Protein 4UT7 (pdb70)

Secondary structure (DSSP, 8-state):
-EEEEE---EE-TT--EEEEEEEESS-GGGS-EEEEEE-TTS-EEEEEEE-TTSS-EEE-GGGTT-EEEEEETTTTEEEEEE-S--GGG-EEEEEEEETTGGGT-TT-----TT----EEEE---EEEEE--SS-GGG-----S--/----EEE--SEEEE-TT--EEEEEEEES--HHHHHT-EEEEE-TTS--EEEEBTTTBPPTTS-TTEEEEE-SSEEEEEE-S--GGG-EEEEEEEEEETTEEEE---EEEEE--

B-factor: mean 22.18, std 9.79, range [7.25, 91.83]

Nearest PDB structures (foldseek):
  4ut7-assembly1_H  TM=1.007E+00  e=1.000E-28  Homo sapiens
  5n0a-assembly1_I  TM=1.007E+00  e=6.447E-26  Homo sapiens
  4utb-assembly1_I  TM=1.005E+00  e=3.481E-24  Homo sapiens
  4utb-assembly2_H  TM=9.977E-01  e=3.299E-24  Homo sapiens
  4ut6-assembly2_I  TM=9.963E-01  e=3.590E-22  Homo sapiens

Sequence (259 aa):
VQLVESGGGLVRPGGSLRLSSCAASGFSSYSNHWMHWVRQAPGKGLVWVSRINSDDGSSTRNYADFVKGRFTISRDNAENTLYLEMNSLTADDTAVYYCVRDGVRFYYYDSTGYYPDSFFKYGMDVWGQGTTVTVSSGTGGSGGGGSSGGGGASQSVLTQPVSVSSGSPGQSSITISCTTGTSSNADTYNLVSWYQQRPGKAPKLMIYEGTKRPSGVSNRFSASKSATAASLTISSGLQPEDEADYYCCSYATSRRTLVFGGGTKLTVVA

Foldseek 3Di:
DAKAKDWADEAAAQAKTKIKIADDDDQLLQWKKFKWWAAVPGDIHTAWIAFNVRPDIDGDPQQVPQWDWDADRVRRMIMIIGGNDWQVPFTFMKMFIFPVVCVVRVNRPDPDPPDDTDRDYIHPTGTHGHDPPDPPVPIDGDPPDD/DFFKAWAWPAEDEAEAQAKDKIKIFIDVAWQQQQQAKWKWWAAVPRDIDTQGGSLFHGDPPRDPQWTKHGDGTIIMIMGGRDDQRSQTWMWIKGGRDPPHMDIYPIYGYGHDD

Structure (mmCIF, N/CA/C/O backbone):
data_4UT7
#
_entry.id   4UT7
#
_cell.length_a   62.920
_cell.length_b   47.670
_cell.length_c   90.670
_cell.angle_alpha   90.00
_cell.angle_beta   102.39
_cell.angle_gamma   90.00
#
_symmetry.space_group_name_H-M   'C 1 2 1'
#
loop_
_entity.id
_entity.type
_entity.pdbx_description
1 polymer 'BROADLY NEUTRALIZING HUMAN ANTIBODY EDE2 A11'
2 polymer 'BROADLY NEUTRALIZING HUMAN ANTIBODY EDE2 A11'
3 water water
#
loop_
_atom_site.group_PDB
_atom_site.id
_atom_site.type_symbol
_atom_site.label_atom_id
_atom_site.label_alt_id
_atom_site.label_comp_id
_atom_site.label_asym_id
_atom_site.label_entity_id
_atom_site.label_seq_id
_atom_site.pdbx_PDB_ins_code
_atom_site.Cartn_x
_atom_site.Cartn_y
_atom_site.Cartn_z
_atom_site.occupancy
_atom_site.B_iso_or_equiv
_atom_site.auth_seq_id
_atom_site.auth_comp_id
_atom_site.auth_asym_id
_atom_site.auth_atom_id
_atom_site.pdbx_PDB_model_num
ATOM 1 N N . VAL A 1 2 ? -37.090 4.295 21.700 1.00 23.52 2 VAL H N 1
ATOM 2 C CA . VAL A 1 2 ? -35.923 4.122 20.826 1.00 22.34 2 VAL H CA 1
ATOM 3 C C . VAL A 1 2 ? -35.400 2.686 20.915 1.00 24.36 2 VAL H C 1
ATOM 4 O O . VAL A 1 2 ? -34.989 2.245 21.989 1.00 23.37 2 VAL H O 1
ATOM 8 N N . GLN A 1 3 ? -35.371 1.971 19.790 1.00 20.32 3 GLN H N 1
ATOM 9 C CA . GLN A 1 3 ? -34.815 0.618 19.801 1.00 19.11 3 GLN H CA 1
ATOM 10 C C . GLN A 1 3 ? -34.231 0.212 18.465 1.00 20.27 3 GLN H C 1
ATOM 11 O O . GLN A 1 3 ? -34.579 0.770 17.421 1.00 18.66 3 GLN H O 1
ATOM 17 N N . LEU A 1 4 ? -33.327 -0.762 18.526 1.00 15.14 4 LEU H N 1
ATOM 18 C CA . LEU A 1 4 ? -32.687 -1.362 17.353 1.00 13.76 4 LEU H CA 1
ATOM 19 C C . LEU A 1 4 ? -32.805 -2.857 17.561 1.00 17.21 4 LEU H C 1
ATOM 20 O O . LEU A 1 4 ? -32.434 -3.347 18.637 1.00 15.36 4 LEU H O 1
ATOM 25 N N . VAL A 1 5 ? -33.377 -3.570 16.573 1.00 14.32 5 VAL H N 1
ATOM 26 C CA . VAL A 1 5 ? -33.560 -5.038 16.657 1.00 14.73 5 VAL H CA 1
ATOM 27 C C . VAL A 1 5 ? -32.865 -5.751 15.494 1.00 16.93 5 VAL H C 1
ATOM 28 O O . VAL A 1 5 ? -33.293 -5.591 14.357 1.00 15.99 5 VAL H O 1
ATOM 32 N N . GLU A 1 6 ? -31.837 -6.582 15.785 1.00 13.60 6 GLU H N 1
ATOM 33 C CA . GLU A 1 6 ? -31.094 -7.250 14.735 1.00 14.73 6 GLU H CA 1
ATOM 34 C C . GLU A 1 6 ? -31.737 -8.568 14.395 1.00 16.74 6 GLU H C 1
ATOM 35 O O . GLU A 1 6 ? -32.335 -9.202 15.264 1.00 18.27 6 GLU H O 1
ATOM 41 N N . SER A 1 7 ? -31.509 -9.035 13.172 1.00 15.16 7 SER H N 1
ATOM 42 C CA . SER A 1 7 ? -32.010 -10.325 12.684 1.00 16.29 7 SER H CA 1
ATOM 43 C C . SER A 1 7 ? -31.008 -10.916 11.700 1.00 19.96 7 SER H C 1
ATOM 44 O O . SER A 1 7 ? -30.174 -10.193 11.177 1.00 17.78 7 SER H O 1
ATOM 47 N N . GLY A 1 8 ? -31.141 -12.210 11.426 1.00 19.62 8 GLY H N 1
ATOM 48 C CA . GLY A 1 8 ? -30.384 -12.874 10.382 1.00 19.80 8 GLY H CA 1
ATOM 49 C C . GLY A 1 8 ? -29.207 -13.690 10.837 1.00 24.26 8 GLY H C 1
ATOM 50 O O . GLY A 1 8 ? -28.525 -14.288 9.997 1.00 26.09 8 GLY H O 1
ATOM 51 N N . GLY A 1 9 ? -28.958 -13.678 12.140 1.00 19.66 9 GLY H N 1
ATOM 52 C CA . GLY A 1 9 ? -27.856 -14.403 12.760 1.00 20.62 9 GLY H CA 1
ATOM 53 C C . GLY A 1 9 ? -28.187 -15.870 12.935 1.00 28.29 9 GLY H C 1
ATOM 54 O O . GLY A 1 9 ? -29.344 -16.252 13.168 1.00 29.91 9 GLY H O 1
ATOM 55 N N . GLY A 1 10 ? -27.168 -16.690 12.819 1.00 23.24 10 GLY H N 1
ATOM 56 C CA . GLY A 1 10 ? -27.315 -18.129 12.972 1.00 22.74 10 GLY H CA 1
ATOM 57 C C . GLY A 1 10 ? -26.078 -18.870 12.531 1.00 24.25 10 GLY H C 1
ATOM 58 O O . GLY A 1 10 ? -25.017 -18.267 12.324 1.00 22.83 10 GLY H O 1
ATOM 59 N N . LEU A 1 11 ? -26.223 -20.183 12.357 1.00 20.56 11 LEU H N 1
ATOM 60 C CA . LEU A 1 11 ? -25.146 -21.051 11.958 1.00 21.29 11 LEU H CA 1
ATOM 61 C C . LEU A 1 11 ? -24.890 -20.939 10.457 1.00 26.53 11 LEU H C 1
ATOM 62 O O . LEU A 1 11 ? -25.816 -21.026 9.646 1.00 28.69 11 LEU H O 1
ATOM 67 N N . VAL A 1 12 ? -23.631 -20.796 10.090 1.00 21.50 12 VAL H N 1
ATOM 68 C CA . VAL A 1 12 ? -23.211 -20.671 8.697 1.00 21.72 12 VAL H CA 1
ATOM 69 C C . VAL A 1 12 ? -21.966 -21.532 8.520 1.00 23.13 12 VAL H C 1
ATOM 70 O O . VAL A 1 12 ? -21.139 -21.628 9.421 1.00 21.76 12 VAL H O 1
ATOM 74 N N . ARG A 1 13 ? -21.840 -22.167 7.380 1.00 21.75 13 ARG H N 1
ATOM 75 C CA . ARG A 1 13 ? -20.667 -22.988 7.142 1.00 22.32 13 ARG H CA 1
ATOM 76 C C . ARG A 1 13 ? -19.454 -22.151 6.716 1.00 24.37 13 ARG H C 1
ATOM 77 O O . ARG A 1 13 ? -19.648 -21.052 6.198 1.00 22.62 13 ARG H O 1
ATOM 85 N N . PRO A 1 14 ? -18.202 -22.624 6.908 1.00 23.82 14 PRO H N 1
ATOM 86 C CA . PRO A 1 14 ? -17.045 -21.823 6.472 1.00 23.10 14 PRO H CA 1
ATOM 87 C C . PRO A 1 14 ? -17.109 -21.593 4.968 1.00 24.22 14 PRO H C 1
ATOM 88 O O . PRO A 1 14 ? -17.582 -22.467 4.225 1.00 22.24 14 PRO H O 1
ATOM 92 N N . GLY A 1 15 ? -16.817 -20.355 4.570 1.00 21.73 15 GLY H N 1
ATOM 93 C CA . GLY A 1 15 ? -16.920 -19.899 3.192 1.00 21.68 15 GLY H CA 1
ATOM 94 C C . GLY A 1 15 ? -18.307 -19.412 2.833 1.00 24.72 15 GLY H C 1
ATOM 95 O O . GLY A 1 15 ? -18.520 -18.908 1.733 1.00 24.08 15 GLY H O 1
ATOM 96 N N . GLY A 1 16 ? -19.262 -19.592 3.743 1.00 20.41 16 GLY H N 1
ATOM 97 C CA . GLY A 1 16 ? -20.646 -19.220 3.487 1.00 19.33 16 GLY H CA 1
ATOM 98 C C . GLY A 1 16 ? -20.946 -17.738 3.569 1.00 21.18 16 GLY H C 1
ATOM 99 O O . GLY A 1 16 ? -20.080 -16.926 3.914 1.00 17.80 16 GLY H O 1
ATOM 100 N N . SER A 1 17 ? -22.186 -17.387 3.218 1.00 20.34 17 SER H N 1
ATOM 101 C CA . SER A 1 17 ? -22.679 -15.999 3.210 1.00 20.05 17 SER H CA 1
ATOM 102 C C . SER A 1 17 ? -23.871 -15.832 4.136 1.00 22.98 17 SER H C 1
ATOM 103 O O . SER A 1 17 ? -24.634 -16.776 4.349 1.00 22.58 17 SER H O 1
ATOM 106 N N . LEU A 1 18 ? -24.080 -14.611 4.631 1.00 19.03 18 LEU H N 1
ATOM 107 C CA . LEU A 1 18 ? -25.219 -14.319 5.483 1.00 19.62 18 LEU H CA 1
ATOM 108 C C . LEU A 1 18 ? -25.604 -12.851 5.295 1.00 21.55 18 LEU H C 1
ATOM 109 O O . LEU A 1 18 ? -24.732 -12.049 5.003 1.00 22.81 18 LEU H O 1
ATOM 114 N N . ARG A 1 19 ? -26.891 -12.497 5.455 1.00 15.86 19 ARG H N 1
ATOM 115 C CA . ARG A 1 19 ? -27.278 -11.081 5.426 1.00 14.50 19 ARG H CA 1
ATOM 116 C C . ARG A 1 19 ? -27.904 -10.734 6.768 1.00 19.01 19 ARG H C 1
ATOM 117 O O . ARG A 1 19 ? -28.969 -11.266 7.094 1.00 20.52 19 ARG H O 1
ATOM 125 N N . LEU A 1 20 ? -27.254 -9.860 7.547 1.00 14.42 20 LEU H N 1
ATOM 126 C CA . LEU A 1 20 ? -27.860 -9.421 8.792 1.00 13.33 20 LEU H CA 1
ATOM 127 C C . LEU A 1 20 ? -28.746 -8.219 8.485 1.00 16.45 20 LEU H C 1
ATOM 128 O O . LEU A 1 20 ? -28.524 -7.509 7.499 1.00 14.22 20 LEU H O 1
ATOM 133 N N A SER A 1 21 ? -29.783 -8.026 9.303 0.50 14.15 21 SER H N 1
ATOM 134 N N B SER A 1 21 ? -29.765 -8.002 9.310 0.50 11.84 21 SER H N 1
ATOM 135 C CA A SER A 1 21 ? -30.710 -6.913 9.184 0.50 15.00 21 SER H CA 1
ATOM 136 C CA B SER A 1 21 ? -30.625 -6.843 9.175 0.50 11.61 21 SER H CA 1
ATOM 137 C C A SER A 1 21 ? -30.890 -6.296 10.548 0.50 17.91 21 SER H C 1
ATOM 138 C C B SER A 1 21 ? -30.867 -6.276 10.543 0.50 16.39 21 SER H C 1
ATOM 139 O O A SER A 1 21 ? -30.669 -6.966 11.553 0.50 17.19 21 SER H O 1
ATOM 140 O O B SER A 1 21 ? -30.660 -6.961 11.543 0.50 15.71 21 SER H O 1
ATOM 145 N N . CYS A 1 22 ? -31.321 -5.029 10.591 1.00 13.72 22 CYS H N 1
ATOM 146 C CA . CYS A 1 22 ? -31.606 -4.362 11.833 1.00 14.76 22 CYS H CA 1
ATOM 147 C C . CYS A 1 22 ? -32.779 -3.449 11.600 1.00 19.10 22 CYS H C 1
ATOM 148 O O . CYS A 1 22 ? -32.757 -2.681 10.636 1.00 20.26 22 CYS H O 1
ATOM 151 N N . ALA A 1 23 ? -33.806 -3.539 12.467 1.00 16.45 23 ALA H N 1
ATOM 152 C CA . ALA A 1 23 ? -34.997 -2.695 12.406 1.00 16.46 23 ALA H CA 1
ATOM 153 C C . ALA A 1 23 ? -34.866 -1.610 13.461 1.00 18.32 23 ALA H C 1
ATOM 154 O O . ALA A 1 23 ? -34.707 -1.888 14.660 1.00 16.45 23 ALA H O 1
ATOM 156 N N . ALA A 1 24 ? -34.984 -0.370 13.017 1.00 15.02 24 ALA H N 1
ATOM 157 C CA . ALA A 1 24 ? -34.851 0.793 13.874 1.00 16.38 24 ALA H CA 1
ATOM 158 C C . ALA A 1 24 ? -36.202 1.419 14.132 1.00 22.30 24 ALA H C 1
ATOM 159 O O . ALA A 1 24 ? -37.062 1.453 13.241 1.00 23.02 24 ALA H O 1
ATOM 161 N N . SER A 1 25 ? -36.413 1.900 15.354 1.00 18.68 25 SER H N 1
ATOM 162 C CA . SER A 1 25 ? -37.670 2.583 15.648 1.00 20.26 25 SER H CA 1
ATOM 163 C C . SER A 1 25 ? -37.522 3.603 16.742 1.00 22.17 25 SER H C 1
ATOM 164 O O . SER A 1 25 ? -36.595 3.532 17.552 1.00 19.34 25 SER H O 1
ATOM 167 N N . GLY A 1 26 ? -38.415 4.577 16.720 1.00 20.55 26 GLY H N 1
ATOM 168 C CA . GLY A 1 26 ? -38.476 5.598 17.755 1.00 19.91 26 GLY H CA 1
ATOM 169 C C . GLY A 1 26 ? -37.591 6.810 17.570 1.00 22.89 26 GLY H C 1
ATOM 170 O O . GLY A 1 26 ? -37.500 7.618 18.487 1.00 22.54 26 GLY H O 1
ATOM 171 N N . PHE A 1 27 ? -36.960 6.977 16.385 1.00 19.07 27 PHE H N 1
ATOM 172 C CA . PHE A 1 27 ? -36.112 8.149 16.080 1.00 18.58 27 PHE H CA 1
ATOM 173 C C . PHE A 1 27 ? -36.082 8.420 14.558 1.00 21.23 27 PHE H C 1
ATOM 174 O O . PHE A 1 27 ? -36.544 7.575 13.798 1.00 19.24 27 PHE H O 1
ATOM 182 N N A SER A 1 28 ? -35.543 9.586 14.130 0.50 20.03 28 SER H N 1
ATOM 183 N N B SER A 1 28 ? -35.530 9.583 14.130 0.50 18.66 28 SER H N 1
ATOM 184 C CA A SER A 1 28 ? -35.459 9.950 12.712 0.50 19.80 28 SER H CA 1
ATOM 185 C CA B SER A 1 28 ? -35.442 9.954 12.714 0.50 17.65 28 SER H CA 1
ATOM 186 C C A SER A 1 28 ? -34.315 9.156 12.066 0.50 19.57 28 SER H C 1
ATOM 187 C C B SER A 1 28 ? -34.307 9.153 12.066 0.50 18.45 28 SER H C 1
ATOM 188 O O A SER A 1 28 ? -33.202 9.663 11.895 0.50 18.00 28 SER H O 1
ATOM 189 O O B SER A 1 28 ? -33.192 9.653 11.889 0.50 16.71 28 SER H O 1
ATOM 194 N N . TYR A 1 29 ? -34.604 7.890 11.720 1.00 15.54 29 TYR H N 1
ATOM 195 C CA . TYR A 1 29 ? -33.621 6.950 11.160 1.00 13.96 29 TYR H CA 1
ATOM 196 C C . TYR A 1 29 ? -32.835 7.466 9.960 1.00 16.04 29 TYR H C 1
ATOM 197 O O . TYR A 1 29 ? -31.606 7.400 9.957 1.00 15.12 29 TYR H O 1
ATOM 206 N N . SER A 1 30 ? -33.540 8.063 8.996 1.00 15.12 30 SER H N 1
ATOM 207 C CA . SER A 1 30 ? -32.949 8.511 7.740 1.00 15.35 30 SER H CA 1
ATOM 208 C C . SER A 1 30 ? -31.869 9.578 7.918 1.00 21.74 30 SER H C 1
ATOM 209 O O . SER A 1 30 ? -31.001 9.700 7.046 1.00 23.26 30 SER H O 1
ATOM 212 N N . ASN A 1 31 ? -31.886 10.309 9.059 1.00 15.47 31 ASN H N 1
ATOM 213 C CA . ASN A 1 31 ? -30.891 11.351 9.330 1.00 14.75 31 ASN H CA 1
ATOM 214 C C . ASN A 1 31 ? -29.714 10.921 10.203 1.00 14.81 31 ASN H C 1
ATOM 215 O O . ASN A 1 31 ? -28.893 11.776 10.574 1.00 15.48 31 ASN H O 1
ATOM 220 N N . HIS A 1 32 ? -29.635 9.636 10.565 1.00 13.30 32 HIS H N 1
ATOM 221 C CA . HIS A 1 32 ? -28.564 9.155 11.436 1.00 13.23 32 HIS H CA 1
ATOM 222 C C . HIS A 1 32 ? -27.564 8.233 10.768 1.00 14.18 32 HIS H C 1
ATOM 223 O O . HIS A 1 32 ? -27.946 7.365 9.976 1.00 14.58 32 HIS H O 1
ATOM 230 N N . TRP A 1 33 ? -26.296 8.351 11.179 1.00 11.21 33 TRP H N 1
ATOM 231 C CA . TRP A 1 33 ? -25.294 7.355 10.798 1.00 12.10 33 TRP H CA 1
ATOM 232 C C . TRP A 1 33 ? -25.603 6.082 11.585 1.00 14.07 33 TRP H C 1
ATOM 233 O O . TRP A 1 33 ? -26.047 6.139 12.746 1.00 13.04 33 TRP H O 1
ATOM 244 N N . MET A 1 34 ? -25.330 4.938 10.975 1.00 11.41 34 MET H N 1
ATOM 245 C CA . MET A 1 34 ? -25.549 3.642 11.631 1.00 10.20 34 MET H CA 1
ATOM 246 C C . MET A 1 34 ? -24.261 2.844 11.523 1.00 14.26 34 MET H C 1
ATOM 247 O O . MET A 1 34 ? -23.539 2.970 10.524 1.00 13.49 34 MET H O 1
ATOM 252 N N . HIS A 1 35 ? -23.953 2.061 12.554 1.00 12.10 35 HIS H N 1
ATOM 253 C CA . HIS A 1 35 ? -22.725 1.272 12.618 1.00 9.51 35 HIS H CA 1
ATOM 254 C C . HIS A 1 35 ? -23.037 -0.183 12.888 1.00 14.23 35 HIS H C 1
ATOM 255 O O . HIS A 1 35 ? -24.045 -0.500 13.539 1.00 12.62 35 HIS H O 1
ATOM 262 N N . TRP A 1 36 ? -22.082 -1.051 12.523 1.00 12.04 36 TRP H N 1
ATOM 263 C CA . TRP A 1 36 ? -22.081 -2.453 12.931 1.00 11.93 36 TRP H CA 1
ATOM 264 C C . TRP A 1 36 ? -20.848 -2.654 13.799 1.00 13.49 36 TRP H C 1
ATOM 265 O O . TRP A 1 36 ? -19.760 -2.195 13.463 1.00 13.29 36 TRP H O 1
ATOM 276 N N . VAL A 1 37 ? -21.044 -3.296 14.932 1.00 10.19 37 VAL H N 1
ATOM 277 C CA . VAL A 1 37 ? -19.965 -3.631 15.881 1.00 10.12 37 VAL H CA 1
ATOM 278 C C . VAL A 1 37 ? -20.096 -5.108 16.144 1.00 13.82 37 VAL H C 1
ATOM 279 O O . VAL A 1 37 ? -21.210 -5.587 16.205 1.00 16.08 37 VAL H O 1
ATOM 283 N N . ARG A 1 38 ? -18.992 -5.828 16.381 1.00 10.59 38 ARG H N 1
ATOM 284 C CA . ARG A 1 38 ? -19.128 -7.248 16.694 1.00 10.91 38 ARG H CA 1
ATOM 285 C C . ARG A 1 38 ? -18.309 -7.617 17.910 1.00 14.49 38 ARG H C 1
ATOM 286 O O . ARG A 1 38 ? -17.406 -6.886 18.323 1.00 13.75 38 ARG H O 1
ATOM 294 N N . GLN A 1 39 ? -18.594 -8.798 18.458 1.00 12.42 39 GLN H N 1
ATOM 295 C CA . GLN A 1 39 ? -17.875 -9.249 19.642 1.00 12.14 39 GLN H CA 1
ATOM 296 C C . GLN A 1 39 ? -17.786 -10.752 19.608 1.00 14.92 39 GLN H C 1
ATOM 297 O O . GLN A 1 39 ? -18.795 -11.456 19.702 1.00 14.17 39 GLN H O 1
ATOM 303 N N . ALA A 1 40 ? -16.571 -11.240 19.410 1.00 14.75 40 ALA H N 1
ATOM 304 C CA . ALA A 1 40 ? -16.316 -12.678 19.422 1.00 15.32 40 ALA H CA 1
ATOM 305 C C . ALA A 1 40 ? -16.534 -13.224 20.852 1.00 19.70 40 ALA H C 1
ATOM 306 O O . ALA A 1 40 ? -16.370 -12.476 21.828 1.00 18.59 40 ALA H O 1
ATOM 308 N N . PRO A 1 41 ? -16.965 -14.507 21.008 1.00 20.18 41 PRO H N 1
ATOM 309 C CA . PRO A 1 41 ? -17.209 -15.036 22.370 1.00 20.58 41 PRO H CA 1
ATOM 310 C C . PRO A 1 41 ? -15.990 -14.892 23.292 1.00 25.64 41 PRO H C 1
ATOM 311 O O . PRO A 1 41 ? -14.875 -15.264 22.919 1.00 24.35 41 PRO H O 1
ATOM 315 N N . GLY A 1 42 ? -16.214 -14.257 24.440 1.00 23.84 42 GLY H N 1
ATOM 316 C CA . GLY A 1 42 ? -15.194 -14.002 25.454 1.00 24.04 42 GLY H CA 1
ATOM 317 C C . GLY A 1 42 ? -14.205 -12.913 25.094 1.00 25.34 42 GLY H C 1
ATOM 318 O O . GLY A 1 42 ? -13.247 -12.696 25.832 1.00 23.78 42 GLY H O 1
ATOM 319 N N . LYS A 1 43 ? -14.426 -12.197 23.971 1.00 18.83 43 LYS H N 1
ATOM 320 C CA . LYS A 1 43 ? -13.487 -11.183 23.497 1.00 17.36 43 LYS H CA 1
ATOM 321 C C . LYS A 1 43 ? -14.083 -9.772 23.551 1.00 19.88 43 LYS H C 1
ATOM 322 O O . LYS A 1 43 ? -15.160 -9.566 24.088 1.00 20.55 43 LYS H O 1
ATOM 328 N N . GLY A 1 44 ? -13.355 -8.816 23.025 1.00 15.75 44 GLY H N 1
ATOM 329 C CA . GLY A 1 44 ? -13.751 -7.417 23.099 1.00 15.95 44 GLY H CA 1
ATOM 330 C C . GLY A 1 44 ? -14.632 -6.933 21.976 1.00 17.28 44 GLY H C 1
ATOM 331 O O . GLY A 1 44 ? -14.826 -7.629 20.968 1.00 16.28 44 GLY H O 1
ATOM 332 N N . LEU A 1 45 ? -15.118 -5.700 22.115 1.00 14.49 45 LEU H N 1
ATOM 333 C CA . LEU A 1 45 ? -15.914 -5.067 21.043 1.00 13.41 45 LEU H CA 1
ATOM 334 C C . LEU A 1 45 ? -14.969 -4.715 19.875 1.00 15.88 45 LEU H C 1
ATOM 335 O O . LEU A 1 45 ? -13.858 -4.217 20.100 1.00 13.67 45 LEU H O 1
ATOM 340 N N . VAL A 1 46 ? -15.412 -4.966 18.650 1.00 12.50 46 VAL H N 1
ATOM 341 C CA . VAL A 1 46 ? -14.618 -4.733 17.425 1.00 11.12 46 VAL H CA 1
ATOM 342 C C . VAL A 1 46 ? -15.494 -3.975 16.431 1.00 13.23 46 VAL H C 1
ATOM 343 O O . VAL A 1 46 ? -16.548 -4.474 16.012 1.00 12.50 46 VAL H O 1
ATOM 347 N N . TRP A 1 47 ? -15.084 -2.763 16.087 1.00 10.41 47 TRP H N 1
ATOM 348 C CA . TRP A 1 47 ? -15.846 -1.956 15.149 1.00 10.99 47 TRP H CA 1
ATOM 349 C C . TRP A 1 47 ? -15.741 -2.566 13.724 1.00 13.08 47 TRP H C 1
ATOM 350 O O . TRP A 1 47 ? -14.640 -2.949 13.297 1.00 13.49 47 TRP H O 1
ATOM 361 N N . VAL A 1 48 ? -16.892 -2.669 13.022 1.00 12.41 48 VAL H N 1
ATOM 362 C CA . VAL A 1 48 ? -16.962 -3.288 11.711 1.00 11.75 48 VAL H CA 1
ATOM 363 C C . VAL A 1 48 ? -17.193 -2.303 10.589 1.00 14.29 48 VAL H C 1
ATOM 364 O O . VAL A 1 48 ? -16.475 -2.360 9.582 1.00 12.60 48 VAL H O 1
ATOM 368 N N . SER A 1 49 ? -18.216 -1.456 10.701 1.00 11.50 49 SER H N 1
ATOM 369 C CA . SER A 1 49 ? -18.614 -0.617 9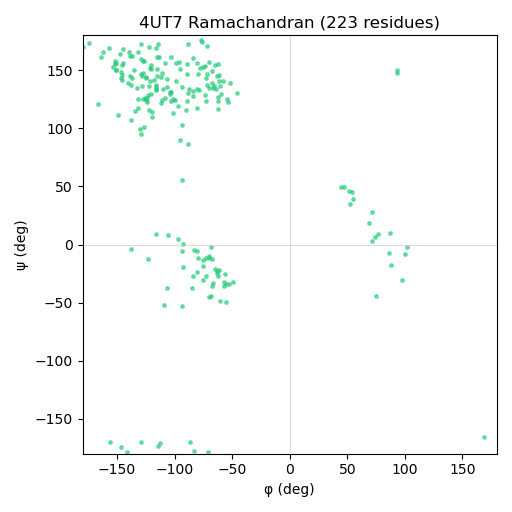.562 1.00 11.15 49 SER H CA 1
ATOM 370 C C . SER A 1 49 ? -19.512 0.520 9.981 1.00 13.37 49 SER H C 1
ATOM 371 O O . SER A 1 49 ? -20.104 0.479 11.068 1.00 12.25 49 SER H O 1
ATOM 374 N N . ARG A 1 50 ? -19.628 1.547 9.123 1.00 10.68 50 ARG H N 1
ATOM 375 C CA . ARG A 1 50 ? -20.586 2.617 9.334 1.00 9.42 50 ARG H CA 1
ATOM 376 C C . ARG A 1 50 ? -21.104 3.067 7.989 1.00 14.16 50 ARG H C 1
ATOM 377 O O . ARG A 1 50 ? -20.412 2.926 6.960 1.00 12.92 50 ARG H O 1
ATOM 385 N N . ILE A 1 51 ? -22.290 3.660 8.001 1.00 10.54 51 ILE H N 1
ATOM 386 C CA . ILE A 1 51 ? -22.916 4.201 6.785 1.00 9.71 51 ILE H CA 1
ATOM 387 C C . ILE A 1 51 ? -23.609 5.522 7.081 1.00 11.73 51 ILE H C 1
ATOM 388 O O . ILE A 1 51 ? -24.248 5.649 8.132 1.00 12.00 51 ILE H O 1
ATOM 393 N N . ASN A 1 52 ? -23.490 6.493 6.186 1.00 10.13 52 ASN H N 1
ATOM 394 C CA . ASN A 1 52 ? -24.158 7.804 6.369 1.00 11.89 52 ASN H CA 1
ATOM 395 C C . ASN A 1 52 ? -25.628 7.751 5.906 1.00 16.71 52 ASN H C 1
ATOM 396 O O . ASN A 1 52 ? -26.126 6.699 5.497 1.00 15.38 52 ASN H O 1
ATOM 401 N N . SER A 1 53 A -26.320 8.891 5.985 1.00 13.51 52 SER H N 1
ATOM 402 C CA . SER A 1 53 A -27.746 8.940 5.668 1.00 13.10 52 SER H CA 1
ATOM 403 C C . SER A 1 53 A -28.121 8.436 4.271 1.00 18.12 52 SER H C 1
ATOM 404 O O . SER A 1 53 A -29.091 7.686 4.106 1.00 17.39 52 SER H O 1
ATOM 407 N N A ASP A 1 54 ? -27.289 8.823 3.325 0.50 18.18 53 ASP H N 1
ATOM 408 N N B ASP A 1 54 ? -27.365 8.832 3.239 0.50 11.56 53 ASP H N 1
ATOM 409 C CA A ASP A 1 54 ? -27.374 8.686 1.892 0.50 20.49 53 ASP H CA 1
ATOM 410 C CA B ASP A 1 54 ? -27.729 8.451 1.864 0.50 10.35 53 ASP H CA 1
ATOM 411 C C A ASP A 1 54 ? -26.823 7.392 1.333 0.50 20.75 53 ASP H C 1
ATOM 412 C C B ASP A 1 54 ? -26.942 7.248 1.331 0.50 16.77 53 ASP H C 1
ATOM 413 O O A ASP A 1 54 ? -27.039 7.093 0.163 0.50 18.89 53 ASP H O 1
ATOM 414 O O B ASP A 1 54 ? -27.115 6.894 0.173 0.50 16.27 53 ASP H O 1
ATOM 423 N N . GLY A 1 55 ? -26.018 6.706 2.130 1.00 15.06 54 GLY H N 1
ATOM 424 C CA . GLY A 1 55 ? -25.246 5.544 1.702 1.00 14.45 54 GLY H CA 1
ATOM 425 C C . GLY A 1 55 ? -24.078 5.926 0.789 1.00 17.76 54 GLY H C 1
ATOM 426 O O . GLY A 1 55 ? -23.404 5.034 0.263 1.00 16.87 54 GLY H O 1
ATOM 427 N N A SER A 1 56 ? -23.824 7.241 0.592 0.50 15.14 55 SER H N 1
ATOM 428 N N B SER A 1 56 ? -23.802 7.247 0.600 0.50 14.68 55 SER H N 1
ATOM 429 C CA A SER A 1 56 ? -22.703 7.711 -0.232 0.50 15.34 55 SER H CA 1
ATOM 430 C CA B SER A 1 56 ? -22.652 7.693 -0.211 0.50 14.61 55 SER H CA 1
ATOM 431 C C A SER A 1 56 ? -21.358 7.504 0.503 0.50 18.11 55 SER H C 1
ATOM 432 C C B SER A 1 56 ? -21.352 7.347 0.498 0.50 18.27 55 SER H C 1
ATOM 433 O O A SER A 1 56 ? -20.301 7.594 -0.126 0.50 17.88 55 SER H O 1
ATOM 434 O O B SER A 1 56 ? -20.312 7.219 -0.150 0.50 19.19 55 SER H O 1
ATOM 439 N N . THR A 1 57 ? -21.403 7.257 1.837 1.00 13.03 56 THR H N 1
ATOM 440 C CA . THR A 1 57 ? -20.204 6.960 2.651 1.00 13.75 56 THR H CA 1
ATOM 441 C C . THR A 1 57 ? -20.435 5.680 3.414 1.00 15.83 56 THR H C 1
ATOM 442 O O . THR A 1 57 ? -21.326 5.605 4.256 1.00 15.00 56 THR H O 1
ATOM 446 N N . ARG A 1 58 ? -19.605 4.685 3.129 1.00 13.70 57 ARG H N 1
ATOM 447 C CA . ARG A 1 58 ? -19.629 3.360 3.742 1.00 13.02 57 ARG H CA 1
ATOM 448 C C . ARG A 1 58 ? -18.175 3.058 4.083 1.00 16.72 57 ARG H C 1
ATOM 449 O O . ARG A 1 58 ? -17.327 3.026 3.176 1.00 13.92 57 ARG H O 1
ATOM 457 N N . ASN A 1 59 ? -17.871 2.940 5.380 1.00 12.29 58 ASN H N 1
ATOM 458 C CA . ASN A 1 59 ? -16.511 2.675 5.815 1.00 12.22 58 ASN H CA 1
ATOM 459 C C . ASN A 1 59 ? -16.447 1.348 6.477 1.00 15.43 58 ASN H C 1
ATOM 460 O O . ASN A 1 59 ? -17.438 0.907 7.084 1.00 14.78 58 ASN H O 1
ATOM 465 N N . TYR A 1 60 ? -15.277 0.709 6.383 1.00 13.14 59 TYR H N 1
ATOM 466 C CA . TYR A 1 60 ? -15.081 -0.649 6.895 1.00 12.76 59 TYR H CA 1
ATOM 467 C C . TYR A 1 60 ? -13.787 -0.789 7.654 1.00 17.45 59 TYR H C 1
ATOM 468 O O . TYR A 1 60 ? -12.788 -0.139 7.315 1.00 16.40 59 TYR H O 1
ATOM 477 N N . ALA A 1 61 ? -13.784 -1.705 8.634 1.00 14.42 60 ALA H N 1
ATOM 478 C CA . ALA A 1 61 ? -12.570 -2.038 9.376 1.00 15.43 60 ALA H CA 1
ATOM 479 C C . ALA A 1 61 ? -11.633 -2.792 8.424 1.00 20.14 60 ALA H C 1
ATOM 480 O O . ALA A 1 61 ? -12.104 -3.375 7.446 1.00 17.88 60 ALA H O 1
ATOM 482 N N . ASP A 1 62 ? -10.325 -2.783 8.696 1.00 19.97 61 ASP H N 1
ATOM 483 C CA . ASP A 1 62 ? -9.327 -3.447 7.833 1.00 21.49 61 ASP H CA 1
ATOM 484 C C . ASP A 1 62 ? -9.556 -4.944 7.603 1.00 24.33 61 ASP H C 1
ATOM 485 O O . ASP A 1 62 ? -9.265 -5.429 6.516 1.00 24.01 61 ASP H O 1
ATOM 490 N N . PHE A 1 63 ? -10.112 -5.663 8.590 1.00 19.40 62 PHE H N 1
ATOM 491 C CA . PHE A 1 63 ? -10.319 -7.113 8.431 1.00 19.49 62 PHE H CA 1
ATOM 492 C C . PHE A 1 63 ? -11.460 -7.475 7.460 1.00 21.48 62 PHE H C 1
ATOM 493 O O . PHE A 1 63 ? -11.628 -8.655 7.130 1.00 22.46 62 PHE H O 1
ATOM 501 N N . VAL A 1 64 ? -12.273 -6.488 7.061 1.00 16.46 63 VAL H N 1
ATOM 502 C CA . VAL A 1 64 ? -13.411 -6.781 6.192 1.00 15.68 63 VAL H CA 1
ATOM 503 C C . VAL A 1 64 ? -12.917 -7.197 4.806 1.00 19.61 63 VAL H C 1
ATOM 504 O O . VAL A 1 64 ? -13.426 -8.170 4.249 1.00 18.59 63 VAL H O 1
ATOM 508 N N . LYS A 1 65 ? -11.933 -6.467 4.269 1.00 20.50 64 LYS H N 1
ATOM 509 C CA . LYS A 1 65 ? -11.306 -6.739 2.961 1.00 22.34 64 LYS H CA 1
ATOM 510 C C . LYS A 1 65 ? -12.327 -7.004 1.815 1.00 24.96 64 LYS H C 1
ATOM 511 O O . LYS A 1 65 ? -12.241 -8.008 1.105 1.00 25.19 64 LYS H O 1
ATOM 517 N N . GLY A 1 66 ? -13.312 -6.125 1.690 1.00 21.73 65 GLY H N 1
ATOM 518 C CA . GLY A 1 66 ? -14.337 -6.199 0.655 1.00 22.12 65 GLY H CA 1
ATOM 519 C C . GLY A 1 66 ? -15.367 -7.305 0.782 1.00 23.89 65 GLY H C 1
ATOM 520 O O . GLY A 1 66 ? -16.252 -7.408 -0.074 1.00 23.39 65 GLY H O 1
ATOM 521 N N . ARG A 1 67 ? -15.308 -8.098 1.866 1.00 18.49 66 ARG H N 1
ATOM 522 C CA . ARG A 1 67 ? -16.221 -9.244 2.049 1.00 18.68 66 ARG H CA 1
ATOM 523 C C . ARG A 1 67 ? -17.590 -8.864 2.569 1.00 21.11 66 ARG H C 1
ATOM 524 O O . ARG A 1 67 ? -18.551 -9.620 2.366 1.00 18.52 66 ARG H O 1
ATOM 532 N N . PHE A 1 68 ? -17.694 -7.706 3.257 1.00 17.15 67 PHE H N 1
ATOM 533 C CA . PHE A 1 68 ? -18.989 -7.291 3.787 1.00 16.42 67 PHE H CA 1
ATOM 534 C C . PHE A 1 68 ? -19.427 -6.013 3.111 1.00 21.03 67 PHE H C 1
ATOM 535 O O . PHE A 1 68 ? -18.582 -5.169 2.783 1.00 22.40 67 PHE H O 1
ATOM 543 N N . THR A 1 69 ? -20.735 -5.868 2.883 1.00 16.04 68 THR H N 1
ATOM 544 C CA . THR A 1 69 ? -21.294 -4.634 2.324 1.00 14.29 68 THR H CA 1
ATOM 545 C C . THR A 1 69 ? -22.374 -4.089 3.279 1.00 17.23 68 THR H C 1
ATOM 546 O O . THR A 1 69 ? -23.334 -4.802 3.570 1.00 15.65 68 THR H O 1
ATOM 550 N N . ILE A 1 70 ? -22.219 -2.839 3.761 1.00 13.14 69 ILE H N 1
ATOM 551 C CA . ILE A 1 70 ? -23.249 -2.239 4.615 1.00 11.94 69 ILE H CA 1
ATOM 552 C C . ILE A 1 70 ? -24.250 -1.516 3.675 1.00 15.00 69 ILE H C 1
ATOM 553 O O . ILE A 1 70 ? -23.871 -1.051 2.592 1.00 13.99 69 ILE H O 1
ATOM 558 N N . SER A 1 71 ? -25.530 -1.494 4.046 1.00 11.07 70 SER H N 1
ATOM 559 C CA . SER A 1 71 ? -26.567 -0.805 3.262 1.00 11.41 70 SER H CA 1
ATOM 560 C C . SER A 1 71 ? -27.723 -0.481 4.168 1.00 14.22 70 SER H C 1
ATOM 561 O O . SER A 1 71 ? -27.744 -0.906 5.330 1.00 13.15 70 SER H O 1
ATOM 564 N N . ARG A 1 72 ? -28.637 0.336 3.672 1.00 14.21 71 ARG H N 1
ATOM 565 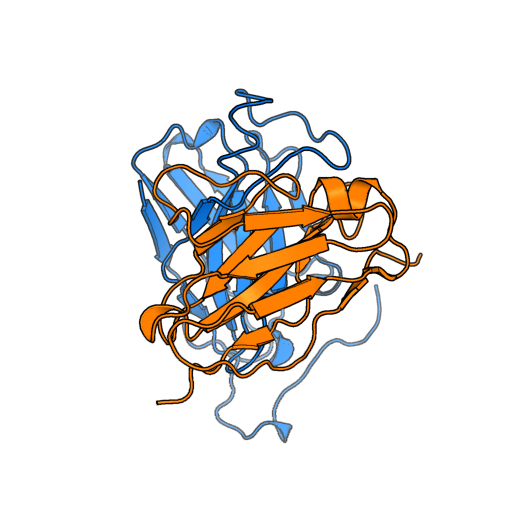C CA . ARG A 1 72 ? -29.755 0.782 4.480 1.00 14.42 71 ARG H CA 1
ATOM 566 C C . ARG A 1 72 ? -30.942 1.049 3.590 1.00 16.40 71 ARG H C 1
ATOM 567 O O . ARG A 1 72 ? -30.776 1.295 2.375 1.00 15.79 71 ARG H O 1
ATOM 575 N N . ASP A 1 73 ? -32.150 0.989 4.180 1.00 13.35 72 ASP H N 1
ATOM 576 C CA . ASP A 1 73 ? -33.400 1.333 3.468 1.00 12.99 72 ASP H CA 1
ATOM 577 C C . ASP A 1 73 ? -34.114 2.293 4.392 1.00 16.61 72 ASP H C 1
ATOM 578 O O . ASP A 1 73 ? -34.695 1.880 5.410 1.00 15.64 72 ASP H O 1
ATOM 583 N N . ASN A 1 74 ? -33.981 3.595 4.101 1.00 14.02 73 ASN H N 1
ATOM 584 C CA . ASN A 1 74 ? -34.468 4.596 5.030 1.00 14.31 73 ASN H CA 1
ATOM 585 C C . ASN A 1 74 ? -35.958 4.525 5.310 1.00 18.24 73 ASN H C 1
ATOM 586 O O . ASN A 1 74 ? -36.327 4.550 6.483 1.00 15.45 73 ASN H O 1
ATOM 591 N N . ALA A 1 75 ? -36.805 4.446 4.262 1.00 17.38 74 ALA H N 1
ATOM 592 C CA . ALA A 1 75 ? -38.260 4.404 4.463 1.00 17.88 74 ALA H CA 1
ATOM 593 C C . ALA A 1 75 ? -38.693 3.141 5.232 1.00 20.55 74 ALA H C 1
ATOM 594 O O . ALA A 1 75 ? -39.684 3.187 5.957 1.00 19.61 74 ALA H O 1
ATOM 596 N N . GLU A 1 76 ? -37.893 2.064 5.167 1.00 15.50 75 GLU H N 1
ATOM 597 C CA . GLU A 1 76 ? -38.175 0.829 5.893 1.00 15.82 75 GLU H CA 1
ATOM 598 C C . GLU A 1 76 ? -37.497 0.789 7.243 1.00 18.16 75 GLU H C 1
ATOM 599 O O . GLU A 1 76 ? -37.654 -0.210 7.947 1.00 18.69 75 GLU H O 1
ATOM 605 N N . ASN A 1 77 ? -36.754 1.848 7.612 1.00 15.41 76 ASN H N 1
ATOM 606 C CA . ASN A 1 77 ? -36.027 1.943 8.892 1.00 14.61 76 ASN H CA 1
ATOM 607 C C . ASN A 1 77 ? -35.158 0.682 9.073 1.00 16.97 76 ASN H C 1
ATOM 608 O O . ASN A 1 77 ? -35.156 0.074 10.144 1.00 16.14 76 ASN H O 1
ATOM 613 N N . THR A 1 78 ? -34.441 0.281 8.020 1.00 13.66 77 THR H N 1
ATOM 614 C CA . THR A 1 78 ? -33.649 -0.948 8.060 1.00 13.02 77 THR H CA 1
ATOM 615 C C . THR A 1 78 ? -32.207 -0.712 7.713 1.00 16.96 77 THR H C 1
ATOM 616 O O . THR A 1 78 ? -31.893 0.105 6.844 1.00 14.87 77 THR H O 1
ATOM 620 N N . LEU A 1 79 ? -31.339 -1.465 8.387 1.00 13.02 78 LEU H N 1
ATOM 621 C CA . LEU A 1 79 ? -29.905 -1.458 8.200 1.00 11.94 78 LEU H CA 1
ATOM 622 C C . LEU A 1 79 ? -29.530 -2.894 7.828 1.00 15.33 78 LEU H C 1
ATOM 623 O O . LEU A 1 79 ? -30.099 -3.827 8.381 1.00 15.09 78 LEU H O 1
ATOM 628 N N . TYR A 1 80 ? -28.598 -3.065 6.887 1.00 12.32 79 TYR H N 1
ATOM 629 C CA . TYR A 1 80 ? -28.184 -4.405 6.498 1.00 13.59 79 TYR H CA 1
ATOM 630 C C . TYR A 1 80 ? -26.689 -4.564 6.561 1.00 16.67 79 TYR H C 1
ATOM 631 O O . TYR A 1 80 ? -25.947 -3.581 6.419 1.00 14.38 79 TYR H O 1
ATOM 640 N N . LEU A 1 81 ? -26.243 -5.815 6.681 1.00 13.85 80 LEU H N 1
ATOM 641 C CA . LEU A 1 81 ? -24.838 -6.175 6.533 1.00 12.79 80 LEU H CA 1
ATOM 642 C C . LEU A 1 81 ? -24.787 -7.466 5.703 1.00 17.94 80 LEU H C 1
ATOM 643 O O . LEU A 1 81 ? -25.119 -8.536 6.199 1.00 16.11 80 LEU H O 1
ATOM 648 N N . GLU A 1 82 ? -24.362 -7.359 4.449 1.00 16.52 81 GLU H N 1
ATOM 649 C CA . GLU A 1 82 ? -24.243 -8.526 3.582 1.00 17.06 81 GLU H CA 1
ATOM 650 C C . GLU A 1 82 ? -22.840 -9.052 3.813 1.00 20.40 81 GLU H C 1
ATOM 651 O O . GLU A 1 82 ? -21.884 -8.293 3.706 1.00 21.43 81 GLU H O 1
ATOM 657 N N . MET A 1 83 ? -22.715 -10.326 4.198 1.00 17.55 82 MET H N 1
ATOM 658 C CA . MET A 1 83 ? -21.417 -10.921 4.506 1.00 17.35 82 MET H CA 1
ATOM 659 C C . MET A 1 83 ? -21.174 -12.146 3.647 1.00 21.37 82 MET H C 1
ATOM 660 O O . MET A 1 83 ? -22.046 -13.012 3.563 1.00 22.24 82 MET H O 1
ATOM 665 N N . ASN A 1 84 A -20.024 -12.197 2.987 1.00 17.20 82 ASN H N 1
ATOM 666 C CA . ASN A 1 84 A -19.594 -13.339 2.163 1.00 19.06 82 ASN H CA 1
ATOM 667 C C . ASN A 1 84 A -18.267 -13.852 2.691 1.00 21.40 82 ASN H C 1
ATOM 668 O O . ASN A 1 84 A -17.593 -13.143 3.450 1.00 21.64 82 ASN H O 1
ATOM 673 N N . SER A 1 85 B -17.832 -15.028 2.192 1.00 19.83 82 SER H N 1
ATOM 674 C CA . SER A 1 85 B -16.551 -15.675 2.509 1.00 20.75 82 SER H CA 1
ATOM 675 C C . SER A 1 85 B -16.240 -15.646 4.003 1.00 20.64 82 SER H C 1
ATOM 676 O O . SER A 1 85 B -15.148 -15.226 4.420 1.00 20.03 82 SER H O 1
ATOM 679 N N . LEU A 1 86 C -17.215 -16.048 4.811 1.00 18.10 82 LEU H N 1
ATOM 680 C CA . LEU A 1 86 C -17.082 -16.036 6.251 1.00 18.35 82 LEU H CA 1
ATOM 681 C C . LEU A 1 86 C -16.150 -17.125 6.773 1.00 22.88 82 LEU H C 1
ATOM 682 O O . LEU A 1 86 C -16.110 -18.224 6.219 1.00 22.61 82 LEU H O 1
ATOM 687 N N . THR A 1 87 ? -15.376 -16.806 7.820 1.00 18.46 83 THR H N 1
ATOM 688 C CA . THR A 1 87 ? -14.470 -17.775 8.429 1.00 18.93 83 THR H CA 1
ATOM 689 C C . THR A 1 87 ? -14.726 -17.779 9.935 1.00 21.63 83 THR H C 1
ATOM 690 O O . THR A 1 87 ? -15.453 -16.905 10.446 1.00 18.41 83 THR H O 1
ATOM 694 N N . ALA A 1 88 ? -14.092 -18.725 10.657 1.00 20.47 84 ALA H N 1
ATOM 695 C CA . ALA A 1 88 ? -14.205 -18.791 12.122 1.00 21.32 84 ALA H CA 1
ATOM 696 C C . ALA A 1 88 ? -13.785 -17.454 12.747 1.00 24.56 84 ALA H C 1
ATOM 697 O O . ALA A 1 88 ? -14.250 -17.127 13.836 1.00 25.16 84 ALA H O 1
ATOM 699 N N . ASP A 1 89 ? -12.931 -16.663 12.052 1.00 21.85 85 ASP H N 1
ATOM 700 C CA . ASP A 1 89 ? -12.505 -15.341 12.549 1.00 22.01 85 ASP H CA 1
ATOM 701 C C . ASP A 1 89 ? -13.684 -14.390 12.675 1.00 23.63 85 ASP H C 1
ATOM 702 O O . ASP A 1 89 ? -13.603 -13.421 13.436 1.00 22.25 85 ASP H O 1
ATOM 707 N N . ASP A 1 90 ? -14.777 -14.660 11.925 1.00 18.07 86 ASP H N 1
ATOM 708 C CA . ASP A 1 90 ? -15.984 -13.830 11.900 1.00 16.00 86 ASP H CA 1
ATOM 709 C C . ASP A 1 90 ? -17.094 -14.261 12.883 1.00 18.04 86 ASP H C 1
ATOM 710 O O . ASP A 1 90 ? -18.113 -13.551 13.009 1.00 16.33 86 ASP H O 1
ATOM 715 N N . THR A 1 91 ? -16.919 -15.394 13.586 1.00 16.92 87 THR H N 1
ATOM 716 C CA . THR A 1 91 ? -17.914 -15.832 14.572 1.00 15.70 87 THR H CA 1
ATOM 717 C C . THR A 1 91 ? -17.977 -14.750 15.658 1.00 18.58 87 THR H C 1
ATOM 718 O O . THR A 1 91 ? -16.929 -14.352 16.177 1.00 18.27 87 THR H O 1
ATOM 722 N N . ALA A 1 92 ? -19.203 -14.243 15.953 1.00 16.97 88 ALA H N 1
ATOM 723 C CA . ALA A 1 92 ? -19.408 -13.165 16.926 1.00 16.68 88 ALA H CA 1
ATOM 724 C C . ALA A 1 92 ? -20.863 -12.800 17.083 1.00 18.67 88 ALA H C 1
ATOM 725 O O . ALA A 1 92 ? -21.702 -13.168 16.257 1.00 17.47 88 ALA H O 1
ATOM 727 N N . VAL A 1 93 ? -21.136 -11.966 18.105 1.00 13.06 89 VAL H N 1
ATOM 728 C CA . VAL A 1 93 ? -22.421 -11.293 18.226 1.00 12.05 89 VAL H CA 1
ATOM 729 C C . VAL A 1 93 ? -22.223 -10.001 17.401 1.00 13.95 89 VAL H C 1
ATOM 730 O O . VAL A 1 93 ? -21.201 -9.344 17.558 1.00 13.33 89 VAL H O 1
ATOM 734 N N . TYR A 1 94 ? -23.195 -9.662 16.540 1.00 10.86 90 TYR H N 1
ATOM 735 C CA . TYR A 1 94 ? -23.153 -8.453 15.719 1.00 10.55 90 TYR H CA 1
ATOM 736 C C . TYR A 1 94 ? -24.230 -7.527 16.236 1.00 14.81 90 TYR H C 1
ATOM 737 O O . TYR A 1 94 ? -25.427 -7.870 16.255 1.00 15.37 90 TYR H O 1
ATOM 746 N N . TYR A 1 95 ? -23.804 -6.326 16.593 1.00 12.92 91 TYR H N 1
ATOM 747 C CA . TYR A 1 95 ? -24.662 -5.291 17.131 1.00 13.27 91 TYR H CA 1
ATOM 748 C C . TYR A 1 95 ? -24.886 -4.218 16.101 1.00 15.81 91 TYR H C 1
ATOM 749 O O . TYR A 1 95 ? -23.931 -3.754 15.470 1.00 14.10 91 TYR H O 1
ATOM 758 N N . CYS A 1 96 ? -26.147 -3.797 15.980 1.00 13.24 92 CYS H N 1
ATOM 759 C CA . CYS A 1 96 ? -26.612 -2.670 15.207 1.00 14.64 92 CYS H CA 1
ATOM 760 C C . CYS A 1 96 ? -26.526 -1.463 16.152 1.00 15.36 92 CYS H C 1
ATOM 761 O O . CYS A 1 96 ? -26.980 -1.538 17.301 1.00 12.81 92 CYS H O 1
ATOM 764 N N . VAL A 1 97 ? -25.905 -0.346 15.688 1.00 12.11 93 VAL H N 1
ATOM 765 C CA . VAL A 1 97 ? -25.635 0.786 16.565 1.00 12.40 93 VAL H CA 1
ATOM 766 C C . VAL A 1 97 ? -25.924 2.134 15.915 1.00 15.27 93 VAL H C 1
ATOM 767 O O . VAL A 1 97 ? -25.534 2.362 14.768 1.00 14.71 93 VAL H O 1
ATOM 771 N N . ARG A 1 98 ? -26.544 3.037 16.665 1.00 12.62 94 ARG H N 1
ATOM 772 C CA . ARG A 1 98 ? -26.853 4.388 16.159 1.00 13.62 94 ARG H CA 1
ATOM 773 C C . ARG A 1 98 ? -25.810 5.409 16.647 1.00 17.74 94 ARG H C 1
ATOM 774 O O . ARG A 1 98 ? -25.439 5.368 17.818 1.00 16.15 94 ARG H O 1
ATOM 782 N N . ASP A 1 99 ? -25.408 6.359 15.790 1.00 14.31 95 ASP H N 1
ATOM 783 C CA . ASP A 1 99 ? -24.551 7.463 16.266 1.00 15.08 95 ASP H CA 1
ATOM 784 C C . ASP A 1 99 ? -25.508 8.619 16.585 1.00 18.92 95 ASP H C 1
ATOM 785 O O . ASP A 1 99 ? -25.805 9.437 15.715 1.00 19.78 95 ASP H O 1
ATOM 790 N N . GLY A 1 100 ? -25.997 8.683 17.824 1.00 15.28 96 GLY H N 1
ATOM 791 C CA . GLY A 1 100 ? -26.925 9.730 18.223 1.00 14.82 96 GLY H CA 1
ATOM 792 C C . GLY A 1 100 ? -26.307 11.106 18.380 1.00 19.69 96 GLY H C 1
ATOM 793 O O . GLY A 1 100 ? -26.979 12.121 18.161 1.00 22.15 96 GLY H O 1
ATOM 794 N N . VAL A 1 101 ? -25.011 11.152 18.698 1.00 16.69 97 VAL H N 1
ATOM 795 C CA . VAL A 1 101 ? -24.316 12.416 18.923 1.00 15.59 97 VAL H CA 1
ATOM 796 C C . VAL A 1 101 ? -24.135 13.215 17.619 1.00 18.67 97 VAL H C 1
ATOM 797 O O . VAL A 1 101 ? -24.381 14.430 17.605 1.00 18.01 97 VAL H O 1
ATOM 801 N N . ARG A 1 102 ? -23.709 12.536 16.521 1.00 15.96 98 ARG H N 1
ATOM 802 C CA . ARG A 1 102 ? -23.493 13.211 15.239 1.00 14.43 98 ARG H CA 1
ATOM 803 C C . ARG A 1 102 ? -24.735 13.957 14.761 1.00 16.68 98 ARG H C 1
ATOM 804 O O . ARG A 1 102 ? -24.617 15.021 14.190 1.00 17.92 98 ARG H O 1
ATOM 812 N N . PHE A 1 103 ? -25.919 13.417 15.053 1.00 15.91 99 PHE H N 1
ATOM 813 C CA . PHE A 1 103 ? -27.193 14.063 14.732 1.00 16.84 99 PHE H CA 1
ATOM 814 C C . PHE A 1 103 ? -27.319 15.500 15.264 1.00 23.90 99 PHE H C 1
ATOM 815 O O . PHE A 1 103 ? -27.936 16.340 14.598 1.00 23.38 99 PHE H O 1
ATOM 823 N N A TYR A 1 104 ? -26.719 15.795 16.436 0.50 22.69 100 TYR H N 1
ATOM 824 N N B TYR A 1 104 ? -26.733 15.781 16.444 0.50 21.53 100 TYR H N 1
ATOM 825 C CA A TYR A 1 104 ? -26.780 17.134 17.041 0.50 24.11 100 TYR H CA 1
ATOM 826 C CA B TYR A 1 104 ? -26.748 17.110 17.070 0.50 22.39 100 TYR H CA 1
ATOM 827 C C A TYR A 1 104 ? -25.811 18.140 16.413 0.50 26.01 100 TYR H C 1
ATOM 828 C C B TYR A 1 104 ? -25.953 18.120 16.238 0.50 24.81 100 TYR H C 1
ATOM 829 O O A TYR A 1 104 ? -25.918 19.339 16.691 0.50 26.71 100 TYR H O 1
ATOM 830 O O B TYR A 1 104 ? -26.332 19.289 16.180 0.50 25.09 100 TYR H O 1
ATOM 847 N N . TYR A 1 105 A -24.869 17.664 15.582 1.00 19.84 100 TYR H N 1
ATOM 848 C CA . TYR A 1 105 A -23.935 18.518 14.838 1.00 20.01 100 TYR H CA 1
ATOM 849 C C . TYR A 1 105 A -24.269 18.581 13.359 1.00 24.20 100 TYR H C 1
ATOM 850 O O . TYR A 1 105 A -24.119 19.637 12.773 1.00 23.57 100 TYR H O 1
ATOM 859 N N . ASP A 1 106 B -24.643 17.444 12.751 1.00 19.56 100 ASP H N 1
ATOM 860 C CA . ASP A 1 106 B -25.075 17.386 11.361 1.00 19.90 100 ASP H CA 1
ATOM 861 C C . ASP A 1 106 B -26.399 16.640 11.341 1.00 21.89 100 ASP H C 1
ATOM 862 O O . ASP A 1 106 B -26.421 15.415 11.292 1.00 20.04 100 ASP H O 1
ATOM 867 N N . SER A 1 107 C -27.504 17.392 11.369 1.00 20.23 100 SER H N 1
ATOM 868 C CA . SER A 1 107 C -28.835 16.788 11.374 1.00 19.86 100 SER H CA 1
ATOM 869 C C . SER A 1 107 C -29.212 16.117 10.052 1.00 22.22 100 SER H C 1
ATOM 870 O O . SER A 1 107 C -30.242 15.459 10.015 1.00 23.63 100 SER H O 1
ATOM 873 N N . THR A 1 108 D -28.418 16.295 8.970 1.00 18.06 100 THR H N 1
ATOM 874 C CA . THR A 1 108 D -28.691 15.628 7.683 1.00 17.46 100 THR H CA 1
ATOM 875 C C . THR A 1 108 D -28.102 14.211 7.714 1.00 20.07 100 THR H C 1
ATOM 876 O O . THR A 1 108 D -28.539 13.363 6.938 1.00 17.54 100 THR H O 1
ATOM 880 N N . GLY A 1 109 E -27.043 14.008 8.520 1.00 15.05 100 GLY H N 1
ATOM 881 C CA . GLY A 1 109 E -26.343 12.716 8.577 1.00 14.19 100 GLY H CA 1
ATOM 882 C C . GLY A 1 109 E -25.582 12.409 7.298 1.00 16.16 100 GLY H C 1
ATOM 883 O O . GLY A 1 109 E -25.136 11.282 7.096 1.00 16.72 100 GLY H O 1
ATOM 884 N N . TYR A 1 110 F -25.319 13.432 6.481 1.00 15.39 100 TYR H N 1
ATOM 885 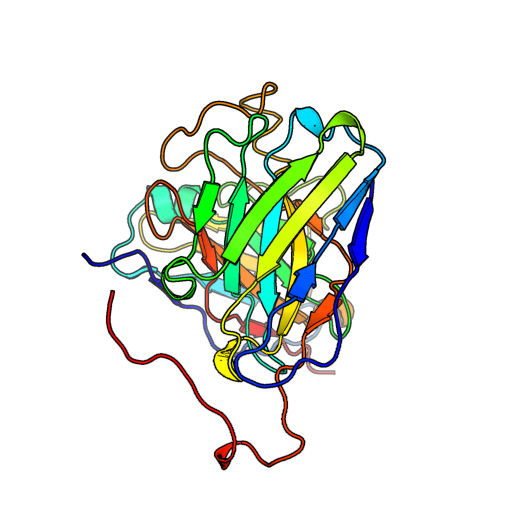C CA . TYR A 1 110 F -24.645 13.218 5.204 1.00 15.20 100 TYR H CA 1
ATOM 886 C C . TYR A 1 110 F -23.137 13.393 5.249 1.00 18.15 100 TYR H C 1
ATOM 887 O O . TYR A 1 110 F -22.400 12.560 4.711 1.00 16.80 100 TYR H O 1
ATOM 896 N N . TYR A 1 111 G -22.682 14.543 5.757 1.00 14.39 100 TYR H N 1
ATOM 897 C CA . TYR A 1 111 G -21.287 14.925 5.629 1.00 14.70 100 TYR H CA 1
ATOM 898 C C . TYR A 1 111 G -20.281 14.005 6.309 1.00 17.56 100 TYR H C 1
ATOM 899 O O . TYR A 1 111 G -20.346 13.818 7.522 1.00 17.14 100 TYR H O 1
ATOM 908 N N . PRO A 1 112 H -19.301 13.475 5.536 1.00 15.55 100 PRO H N 1
ATOM 909 C CA . PRO A 1 112 H -18.307 12.564 6.136 1.00 16.41 100 PRO H CA 1
ATOM 910 C C . PRO A 1 112 H -17.050 13.306 6.593 1.00 21.58 100 PRO H C 1
ATOM 911 O O . PRO A 1 112 H -15.939 12.950 6.195 1.00 23.60 100 PRO H O 1
ATOM 915 N N . ASP A 1 113 I -17.219 14.311 7.442 1.00 16.93 100 ASP H N 1
ATOM 916 C CA . ASP A 1 113 I -16.095 15.097 7.932 1.00 16.81 100 ASP H CA 1
ATOM 917 C C . ASP A 1 113 I -15.125 14.210 8.711 1.00 20.59 100 ASP H C 1
ATOM 918 O O . ASP A 1 113 I -15.557 13.317 9.445 1.00 20.00 100 ASP H O 1
ATOM 923 N N . SER A 1 114 J -13.819 14.456 8.536 1.00 17.60 100 SER H N 1
ATOM 924 C CA . SER A 1 114 J -12.778 13.686 9.211 1.00 16.09 100 SER H CA 1
ATOM 925 C C . SER A 1 114 J -12.852 13.872 10.726 1.00 18.20 100 SER H C 1
ATOM 926 O O . SER A 1 114 J -12.998 15.001 11.204 1.00 16.25 100 SER H O 1
ATOM 929 N N . PHE A 1 115 K -12.774 12.759 11.462 1.00 15.52 100 PHE H N 1
ATOM 930 C CA . PHE A 1 115 K -12.716 12.756 12.937 1.00 14.03 100 PHE H CA 1
ATOM 931 C C . PHE A 1 115 K -13.873 13.547 13.579 1.00 19.03 100 PHE H C 1
ATOM 932 O O . PHE A 1 115 K -13.642 14.331 14.509 1.00 19.94 100 PHE H O 1
ATOM 940 N N . PHE A 1 116 L -15.119 13.360 13.094 1.00 15.53 100 PHE H N 1
ATOM 941 C CA . PHE A 1 116 L -16.203 14.143 13.667 1.00 14.23 100 PHE H CA 1
ATOM 942 C C . PHE A 1 116 L -16.683 13.619 15.025 1.00 16.06 100 PHE H C 1
ATOM 943 O O . PHE A 1 116 L -16.566 12.413 15.307 1.00 15.60 100 PHE H O 1
ATOM 951 N N . LYS A 1 117 M -17.208 14.533 15.870 1.00 14.09 100 LYS H N 1
ATOM 952 C CA . LYS A 1 117 M -17.742 14.162 17.198 1.00 13.44 100 LYS H CA 1
ATOM 953 C C . LYS A 1 117 M -18.898 13.145 17.034 1.00 16.42 100 LYS H C 1
ATOM 954 O O . LYS A 1 117 M -19.806 13.320 16.212 1.00 15.70 100 LYS H O 1
ATOM 960 N N . TYR A 1 118 N -18.812 12.048 17.767 1.00 14.06 100 TYR H N 1
ATOM 961 C CA . TYR A 1 118 N -19.747 10.917 17.642 1.00 13.28 100 TYR H CA 1
ATOM 962 C C . TYR A 1 118 N -19.998 10.283 19.034 1.00 16.44 100 TYR H C 1
ATOM 963 O O . TYR A 1 118 N -19.243 10.521 19.978 1.00 15.09 100 TYR H O 1
ATOM 972 N N . GLY A 1 119 O -21.008 9.416 19.094 1.00 14.83 100 GLY H N 1
ATOM 973 C CA . GLY A 1 119 O -21.360 8.697 20.312 1.00 14.86 100 GLY H CA 1
ATOM 974 C C . GLY A 1 119 O -22.305 7.591 19.943 1.00 17.96 100 GLY H C 1
ATOM 975 O O . GLY A 1 119 O -23.368 7.879 19.389 1.00 16.69 100 GLY H O 1
ATOM 976 N N . MET A 1 120 P -21.926 6.326 20.246 1.00 13.12 100 MET H N 1
ATOM 977 C CA . MET A 1 120 P -22.768 5.175 19.881 1.00 12.50 100 MET H CA 1
ATOM 978 C C . MET A 1 120 P -23.706 4.991 21.036 1.00 15.63 100 MET H C 1
ATOM 979 O O . MET A 1 120 P -23.393 4.247 21.938 1.00 13.69 100 MET H O 1
ATOM 984 N N . ASP A 1 121 ? -24.836 5.715 21.022 1.00 15.13 101 ASP H N 1
ATOM 985 C CA . ASP A 1 121 ? -25.744 5.823 22.166 1.00 15.46 101 ASP H CA 1
ATOM 986 C C . ASP A 1 121 ? -26.893 4.817 22.221 1.00 18.51 101 ASP H C 1
ATOM 987 O O . ASP A 1 121 ? -27.516 4.686 23.284 1.00 17.55 101 ASP H O 1
ATOM 992 N N . VAL A 1 122 ? -27.234 4.183 21.080 1.00 14.77 102 VAL H N 1
ATOM 993 C CA . VAL A 1 122 ? -28.300 3.172 21.034 1.00 14.51 102 VAL H CA 1
ATOM 994 C C . VAL A 1 122 ? -27.731 1.901 20.429 1.00 16.37 102 VAL H C 1
ATOM 995 O O . VAL A 1 122 ? -27.179 1.936 19.321 1.00 14.09 102 VAL H O 1
ATOM 999 N N . TRP A 1 123 ? -27.877 0.767 21.156 1.00 13.64 103 TRP H N 1
ATOM 1000 C CA . TRP A 1 123 ? -27.365 -0.514 20.717 1.00 13.16 103 TRP H CA 1
ATOM 1001 C C . TRP A 1 123 ? -28.496 -1.517 20.700 1.00 16.52 103 TRP H C 1
ATOM 1002 O O . TRP A 1 123 ? -29.350 -1.507 21.591 1.00 15.14 103 TRP H O 1
ATOM 1013 N N . GLY A 1 124 ? -28.474 -2.401 19.724 1.00 12.56 104 GLY H N 1
ATOM 1014 C CA . GLY A 1 124 ? -29.395 -3.538 19.734 1.00 12.28 104 GLY H CA 1
ATOM 1015 C C . GLY A 1 124 ? -28.863 -4.577 20.731 1.00 17.01 104 GLY H C 1
ATOM 1016 O O . GLY A 1 124 ? -27.762 -4.409 21.270 1.00 15.40 104 GLY H O 1
ATOM 1017 N N . GLN A 1 125 ? -29.608 -5.688 20.972 1.00 15.71 105 GLN H N 1
ATOM 1018 C CA . GLN A 1 125 ? -29.172 -6.772 21.857 1.00 15.52 105 GLN H CA 1
ATOM 1019 C C . GLN A 1 125 ? -28.085 -7.640 21.181 1.00 17.36 105 GLN H C 1
ATOM 1020 O O . GLN A 1 125 ? -27.350 -8.363 21.861 1.00 17.77 105 GLN H O 1
ATOM 1026 N N . GLY A 1 126 ? -27.992 -7.535 19.858 1.00 13.99 106 GLY H N 1
ATOM 1027 C CA . GLY A 1 126 ? -27.008 -8.258 19.058 1.00 13.78 106 GLY H CA 1
ATOM 1028 C C . GLY A 1 126 ? -27.533 -9.580 18.527 1.00 18.64 106 GLY H C 1
ATOM 1029 O O . GLY A 1 126 ? -28.351 -10.243 19.173 1.00 19.40 106 GLY H O 1
ATOM 1030 N N . THR A 1 127 ? -27.081 -9.972 17.353 1.00 14.15 107 THR H N 1
ATOM 1031 C CA . THR A 1 127 ? -27.476 -11.259 16.756 1.00 14.86 107 THR H CA 1
ATOM 1032 C C . THR A 1 127 ? -26.223 -12.130 16.642 1.00 19.32 107 THR H C 1
ATOM 1033 O O . THR A 1 127 ? -25.167 -11.630 16.236 1.00 18.34 107 THR H O 1
ATOM 1037 N N . THR A 1 128 ? -26.330 -13.419 17.014 1.00 15.89 108 THR H N 1
ATOM 1038 C CA . THR A 1 128 ? -25.172 -14.314 16.987 1.00 15.49 108 THR H CA 1
ATOM 1039 C C . THR A 1 128 ? -24.921 -14.917 15.618 1.00 19.16 108 THR H C 1
ATOM 1040 O O . THR A 1 128 ? -25.811 -15.564 15.050 1.00 20.85 108 THR H O 1
ATOM 1044 N N . VAL A 1 129 ? -23.689 -14.781 15.128 1.00 16.09 109 VAL H N 1
ATOM 1045 C CA . VAL A 1 129 ? -23.245 -15.424 13.882 1.00 15.63 109 VAL H CA 1
ATOM 1046 C C . VAL A 1 129 ? -22.219 -16.480 14.297 1.00 18.02 109 VAL H C 1
ATOM 1047 O O . VAL A 1 129 ? -21.232 -16.147 14.968 1.00 16.96 109 VAL H O 1
ATOM 1051 N N . THR A 1 130 ? -22.472 -17.756 13.946 1.00 15.16 110 THR H N 1
ATOM 1052 C CA . THR A 1 130 ? -21.549 -18.843 14.277 1.00 15.35 110 THR H CA 1
ATOM 1053 C C . THR A 1 130 ? -21.088 -19.469 12.978 1.00 19.22 110 THR H C 1
ATOM 1054 O O . THR A 1 130 ? -21.907 -20.083 12.278 1.00 20.25 110 THR H O 1
ATOM 1058 N N . VAL A 1 131 ? -19.809 -19.263 12.619 1.00 16.70 111 VAL H N 1
ATOM 1059 C CA . VAL A 1 131 ? -19.220 -19.818 11.394 1.00 16.89 111 VAL H CA 1
ATOM 1060 C C . VAL A 1 131 ? -18.578 -21.128 11.862 1.00 21.84 111 VAL H C 1
ATOM 1061 O O . VAL A 1 131 ? -17.534 -21.130 12.539 1.00 19.58 111 VAL H O 1
ATOM 1065 N N . SER A 1 132 ? -19.249 -22.232 11.558 1.00 19.61 112 SER H N 1
ATOM 1066 C CA . SER A 1 132 ? -18.877 -23.517 12.110 1.00 21.73 112 SER H CA 1
ATOM 1067 C C . SER A 1 132 ? -19.110 -24.700 11.201 1.00 21.44 112 SER H C 1
ATOM 1068 O O . SER A 1 132 ? -20.069 -24.739 10.433 1.00 20.65 112 SER H O 1
ATOM 1071 N N . SER A 1 133 ? -18.250 -25.691 11.347 1.00 18.63 113 SER H N 1
ATOM 1072 C CA . SER A 1 133 ? -18.401 -26.986 10.701 1.00 19.23 113 SER H CA 1
ATOM 1073 C C . SER A 1 133 ? -18.578 -28.056 11.801 1.00 22.87 113 SER H C 1
ATOM 1074 O O . SER A 1 133 ? -18.590 -29.229 11.483 1.00 23.56 113 SER H O 1
ATOM 1077 N N . GLY A 1 134 ? -18.753 -27.640 13.071 1.00 20.90 114 GLY H N 1
ATOM 1078 C CA . GLY A 1 134 ? -18.923 -28.590 14.178 1.00 21.04 114 GLY H CA 1
ATOM 1079 C C . GLY A 1 134 ? -17.652 -29.330 14.538 1.00 23.41 114 GLY H C 1
ATOM 1080 O O . GLY A 1 134 ? -17.686 -30.457 15.036 1.00 21.32 114 GLY H O 1
ATOM 1081 N N . THR A 1 135 ? -16.517 -28.687 14.278 1.00 22.20 115 THR H N 1
ATOM 1082 C CA . THR A 1 135 ? -15.204 -29.233 14.567 1.00 22.89 115 THR H CA 1
ATOM 1083 C C . THR A 1 135 ? -14.596 -28.338 15.644 1.00 28.31 115 THR H C 1
ATOM 1084 O O . THR A 1 135 ? -15.167 -27.295 15.973 1.00 27.82 115 THR H O 1
ATOM 1088 N N . GLY A 1 136 ? -13.453 -28.735 16.184 1.00 27.92 116 GLY H N 1
ATOM 1089 C CA . GLY A 1 136 ? -12.760 -27.913 17.172 1.00 28.59 116 GLY H CA 1
ATOM 1090 C C . GLY A 1 136 ? -12.160 -26.676 16.524 1.00 35.64 116 GLY H C 1
ATOM 1091 O O . GLY A 1 136 ? -12.320 -26.469 15.314 1.00 35.80 116 GLY H O 1
ATOM 1092 N N . GLY A 1 137 ? -11.473 -25.853 17.319 1.00 34.18 117 GLY H N 1
ATOM 1093 C CA . GLY A 1 137 ? -10.817 -24.637 16.827 1.00 34.34 117 GLY H CA 1
ATOM 1094 C C . GLY A 1 137 ? -9.897 -24.885 15.639 1.00 40.15 117 GLY H C 1
ATOM 1095 O O . GLY A 1 137 ? -9.830 -24.060 14.726 1.00 40.29 117 GLY H O 1
ATOM 1096 N N . SER A 1 138 ? -9.239 -26.070 15.614 1.00 37.96 118 SER H N 1
ATOM 1097 C CA . SER A 1 138 ? -8.317 -26.525 14.565 1.00 38.80 118 SER H CA 1
ATOM 1098 C C . SER A 1 138 ? -8.986 -26.734 13.184 1.00 45.31 118 SER H C 1
ATOM 1099 O O . SER A 1 138 ? -8.288 -26.742 12.169 1.00 45.84 118 SER H O 1
ATOM 1102 N N . GLY A 1 139 ? -10.312 -26.912 13.163 1.00 41.96 119 GLY H N 1
ATOM 1103 C CA . GLY A 1 139 ? -11.080 -27.092 11.932 1.00 41.52 119 GLY H CA 1
ATOM 1104 C C . GLY A 1 139 ? -11.448 -25.791 11.240 1.00 44.82 119 GLY H C 1
ATOM 1105 O O . GLY A 1 139 ? -12.037 -25.808 10.153 1.00 44.11 119 GLY H O 1
ATOM 1106 N N . GLY A 1 140 ? -11.120 -24.665 11.879 1.00 39.10 120 GLY H N 1
ATOM 1107 C CA . GLY A 1 140 ? -11.407 -23.343 11.347 1.00 38.03 120 GLY H CA 1
ATOM 1108 C C . GLY A 1 140 ? -10.372 -22.827 10.367 1.00 41.68 120 GLY H C 1
ATOM 1109 O O . GLY A 1 140 ? -9.229 -23.285 10.330 1.00 41.45 120 GLY H O 1
ATOM 1110 N N . GLY A 1 141 ? -10.790 -21.858 9.579 1.00 37.09 121 GLY H N 1
ATOM 1111 C CA . GLY A 1 141 ? -9.937 -21.162 8.632 1.00 36.02 121 GLY H CA 1
ATOM 1112 C C . GLY A 1 141 ? -9.770 -19.722 9.072 1.00 37.57 121 GLY H C 1
ATOM 1113 O O . GLY A 1 141 ? -10.182 -19.344 10.179 1.00 36.47 121 GLY H O 1
ATOM 1114 N N . GLY A 1 142 ? -9.177 -18.929 8.192 1.00 31.54 122 GLY H N 1
ATOM 1115 C CA . GLY A 1 142 ? -8.937 -17.505 8.388 1.00 29.25 122 GLY H CA 1
ATOM 1116 C C . GLY A 1 142 ? -8.664 -16.847 7.052 1.00 29.70 122 GLY H C 1
ATOM 1117 O O . GLY A 1 142 ? -9.023 -17.401 6.014 1.00 28.14 122 GLY H O 1
ATOM 1118 N N A SER A 1 143 ? -8.019 -15.672 7.070 0.50 26.53 123 SER H N 1
ATOM 1119 N N B SER A 1 143 ? -8.009 -15.679 7.071 0.50 26.22 123 SER H N 1
ATOM 1120 C CA A SER A 1 143 ? -7.694 -14.912 5.864 0.50 25.70 123 SER H CA 1
ATOM 1121 C CA B SER A 1 143 ? -7.673 -14.914 5.871 0.50 25.24 123 SER H CA 1
ATOM 1122 C C A SER A 1 143 ? -6.468 -15.470 5.144 0.50 27.18 123 SER H C 1
ATOM 1123 C C B SER A 1 143 ? -6.470 -15.497 5.138 0.50 26.97 123 SER H C 1
ATOM 1124 O O A SER A 1 143 ? -5.616 -16.105 5.770 0.50 26.22 123 SER H O 1
ATOM 1125 O O B SER A 1 143 ? -5.627 -16.156 5.751 0.50 25.97 123 SER H O 1
ATOM 1130 N N . GLY A 1 144 ? -6.386 -15.216 3.840 1.00 22.81 124 GLY H N 1
ATOM 1131 C CA . GLY A 1 144 ? -5.265 -15.647 3.005 1.00 22.70 124 GLY H CA 1
ATOM 1132 C C . GLY A 1 144 ? -4.079 -14.706 3.203 1.00 27.50 124 GLY H C 1
ATOM 1133 O O . GLY A 1 144 ? -2.953 -15.049 2.848 1.00 27.20 124 GLY H O 1
ATOM 1134 N N . GLY A 1 145 ? -4.346 -13.485 3.694 1.00 25.80 125 GLY H N 1
ATOM 1135 C CA . GLY A 1 145 ? -3.304 -12.495 3.979 1.00 26.33 125 GLY H CA 1
ATOM 1136 C C . GLY A 1 145 ? -3.042 -11.365 2.990 1.00 33.78 125 GLY H C 1
ATOM 1137 O O . GLY A 1 145 ? -2.270 -10.453 3.302 1.00 32.44 125 GLY H O 1
ATOM 1138 N N . GLY A 1 146 ? -3.660 -11.415 1.807 1.00 30.76 126 GLY H N 1
ATOM 1139 C CA . GLY A 1 146 ? -3.507 -10.398 0.764 1.00 32.20 126 GLY H CA 1
ATOM 1140 C C . GLY A 1 146 ? -4.459 -9.220 0.898 1.00 38.33 126 GLY H C 1
ATOM 1141 O O . GLY A 1 146 ? -5.161 -9.088 1.909 1.00 36.98 126 GLY H O 1
ATOM 1142 N N . GLY A 1 147 ? -4.489 -8.382 -0.143 1.00 37.27 127 GLY H N 1
ATOM 1143 C CA . GLY A 1 147 ? -5.346 -7.201 -0.256 1.00 51.41 127 GLY H CA 1
ATOM 1144 C C . GLY A 1 147 ? -5.099 -6.126 0.780 1.00 90.54 127 GLY H C 1
ATOM 1145 O O . GLY A 1 147 ? -6.042 -5.631 1.398 1.00 56.28 127 GLY H O 1
ATOM 1146 N N . ALA B 2 2 ? 0.133 2.069 6.416 1.00 42.19 -1 ALA L N 1
ATOM 1147 C CA . ALA B 2 2 ? 0.314 3.175 7.358 1.00 41.23 -1 ALA L CA 1
ATOM 1148 C C . ALA B 2 2 ? -0.216 2.818 8.758 1.00 41.68 -1 ALA L C 1
ATOM 1149 O O . ALA B 2 2 ? -1.222 2.099 8.881 1.00 39.20 -1 ALA L O 1
ATOM 1151 N N . SER B 2 3 ? 0.473 3.321 9.815 1.00 35.53 0 SER L N 1
ATOM 1152 C CA . SER B 2 3 ? 0.082 3.073 11.200 1.00 32.88 0 SER L CA 1
ATOM 1153 C C . SER B 2 3 ? -1.253 3.766 11.508 1.00 33.73 0 SER L C 1
ATOM 1154 O O . SER B 2 3 ? -1.499 4.879 11.054 1.00 36.75 0 SER L O 1
ATOM 1157 N N . GLN B 2 4 ? -2.110 3.088 12.245 1.00 24.64 1 GLN L N 1
ATOM 1158 C CA . GLN B 2 4 ? -3.410 3.596 12.657 1.00 22.55 1 GLN L CA 1
ATOM 1159 C C . GLN B 2 4 ? -3.393 3.714 14.163 1.00 22.75 1 GLN L C 1
ATOM 1160 O O . GLN B 2 4 ? -2.596 3.038 14.812 1.00 22.53 1 GLN L O 1
ATOM 1166 N N . SER B 2 5 ? -4.325 4.509 14.734 1.00 18.31 2 SER L N 1
ATOM 1167 C CA . SER B 2 5 ? -4.392 4.628 16.196 1.00 16.55 2 SER L CA 1
ATOM 1168 C C . SER B 2 5 ? -4.816 3.292 16.814 1.00 19.66 2 SER L C 1
ATOM 1169 O O . SER B 2 5 ? -5.700 2.614 16.284 1.00 19.10 2 SER L O 1
ATOM 1172 N N . VAL B 2 6 ? -4.117 2.886 17.888 1.00 18.32 3 VAL L N 1
ATOM 1173 C CA . VAL B 2 6 ? -4.348 1.648 18.633 1.00 17.81 3 VAL L CA 1
ATOM 1174 C C . VAL B 2 6 ? -4.575 2.076 20.059 1.00 19.21 3 VAL L C 1
ATOM 1175 O O . VAL B 2 6 ? -3.735 2.775 20.614 1.00 20.73 3 VAL L O 1
ATOM 1179 N N . LEU B 2 7 ? -5.685 1.661 20.656 1.00 15.02 4 LEU L N 1
ATOM 1180 C CA . LEU B 2 7 ? -6.027 2.038 22.036 1.00 14.60 4 LEU L CA 1
ATOM 1181 C C . LEU B 2 7 ? -5.781 0.875 22.978 1.00 19.03 4 LEU L C 1
ATOM 1182 O O . LEU B 2 7 ? -6.219 -0.239 22.689 1.00 19.42 4 LEU L O 1
ATOM 1187 N N . THR B 2 8 ? -5.044 1.129 24.071 1.00 15.45 5 THR L N 1
ATOM 1188 C CA . THR B 2 8 ? -4.704 0.121 25.081 1.00 15.26 5 THR L CA 1
ATOM 1189 C C . THR B 2 8 ? -5.326 0.502 26.421 1.00 19.19 5 THR L C 1
ATOM 1190 O O . THR B 2 8 ? -5.191 1.644 26.888 1.00 20.66 5 THR L O 1
ATOM 1194 N N . GLN B 2 9 ? -5.885 -0.489 27.088 1.00 16.15 6 GLN L N 1
ATOM 1195 C CA . GLN B 2 9 ? -6.471 -0.314 28.416 1.00 16.04 6 GLN L CA 1
ATOM 1196 C C . GLN B 2 9 ? -5.878 -1.412 29.317 1.00 18.54 6 GLN L C 1
ATOM 1197 O O . GLN B 2 9 ? -5.561 -2.505 28.806 1.00 18.13 6 GLN L O 1
ATOM 1203 N N . PRO B 2 10 ? -5.912 -1.245 30.664 1.00 17.59 7 PRO L N 1
ATOM 1204 C CA . PRO B 2 10 ? -5.492 -2.360 31.543 1.00 16.53 7 PRO L CA 1
ATOM 1205 C C . PRO B 2 10 ? -6.423 -3.551 31.305 1.00 20.37 7 PRO L C 1
ATOM 1206 O O . PRO B 2 10 ? -7.588 -3.323 30.999 1.00 20.16 7 PRO L O 1
ATOM 1210 N N . VAL B 2 11 ? -5.929 -4.811 31.396 1.00 18.46 8 VAL L N 1
ATOM 1211 C CA . VAL B 2 11 ? -6.815 -5.967 31.124 1.00 18.38 8 VAL L CA 1
ATOM 1212 C C . VAL B 2 11 ? -7.906 -6.077 32.223 1.00 19.61 8 VAL L C 1
ATOM 1213 O O . VAL B 2 11 ? -9.049 -6.460 31.948 1.00 18.35 8 VAL L O 1
ATOM 1217 N N . SER B 2 12 ? -7.534 -5.752 33.460 1.00 17.07 9 SER L N 1
ATOM 1218 C CA . SER B 2 12 ? -8.427 -5.909 34.602 1.00 17.89 9 SER L CA 1
ATOM 1219 C C . SER B 2 12 ? -8.117 -4.950 35.719 1.00 22.29 9 SER L C 1
ATOM 1220 O O . SER B 2 12 ? -6.979 -4.499 35.873 1.00 21.82 9 SER L O 1
ATOM 1223 N N . VAL B 2 13 ? -9.147 -4.639 36.495 1.00 19.26 11 VAL L N 1
ATOM 1224 C CA . VAL B 2 13 ? -9.055 -3.767 37.659 1.00 19.78 11 VAL L CA 1
ATOM 1225 C C . VAL B 2 13 ? -9.999 -4.335 38.706 1.00 22.90 11 VAL L C 1
ATOM 1226 O O . VAL B 2 13 ? -11.102 -4.763 38.366 1.00 22.19 11 VAL L O 1
ATOM 1230 N N A SER B 2 14 ? -9.575 -4.349 39.963 0.50 19.97 12 SER L N 1
ATOM 1231 N N B SER B 2 14 ? -9.564 -4.365 39.973 0.50 18.88 12 SER L N 1
ATOM 1232 C CA A SER B 2 14 ? -10.430 -4.793 41.048 0.50 20.62 12 SER L CA 1
ATOM 1233 C CA B SER B 2 14 ? -10.389 -4.817 41.090 0.50 19.03 12 SER L CA 1
ATOM 1234 C C A SER B 2 14 ? -10.660 -3.600 41.967 0.50 23.88 12 SER L C 1
ATOM 1235 C C B SER B 2 14 ? -10.626 -3.643 42.034 0.50 23.36 12 SER L C 1
ATOM 1236 O O A SER B 2 14 ? -9.774 -2.770 42.146 0.50 23.34 12 SER L O 1
ATOM 1237 O O B SER B 2 14 ? -9.713 -2.864 42.295 0.50 23.17 12 SER L O 1
ATOM 1242 N N . GLY B 2 15 ? -11.850 -3.523 42.524 1.00 20.93 13 GLY L N 1
ATOM 1243 C CA . GLY B 2 15 ? -12.208 -2.479 43.470 1.00 21.20 13 GLY L CA 1
ATOM 1244 C C . GLY B 2 15 ? -13.157 -3.033 44.496 1.00 23.67 13 GLY L C 1
ATOM 1245 O O . GLY B 2 15 ? -13.793 -4.062 44.265 1.00 25.44 13 GLY L O 1
ATOM 1246 N N . SER B 2 16 ? -13.287 -2.330 45.613 1.00 18.31 14 SER L N 1
ATOM 1247 C CA . SER B 2 16 ? -14.188 -2.703 46.681 1.00 18.16 14 SER L CA 1
ATOM 1248 C C . SER B 2 16 ? -15.374 -1.715 46.698 1.00 22.46 14 SER L C 1
ATOM 1249 O O . SER B 2 16 ? -15.198 -0.566 46.304 1.00 20.04 14 SER L O 1
ATOM 1252 N N . PRO B 2 17 ? -16.558 -2.095 47.238 1.00 22.75 15 PRO L N 1
ATOM 1253 C CA . PRO B 2 17 ? -17.685 -1.147 47.271 1.00 23.22 15 PRO L CA 1
ATOM 1254 C C . PRO B 2 17 ? -17.351 0.141 48.027 1.00 24.81 15 PRO L C 1
ATOM 1255 O O . PRO B 2 17 ? -16.622 0.112 49.029 1.00 23.83 15 PRO L O 1
ATOM 1259 N N . GLY B 2 18 ? -17.834 1.254 47.493 1.00 20.49 16 GLY L N 1
ATOM 1260 C CA . GLY B 2 18 ? -17.600 2.578 48.059 1.00 21.01 16 GLY L CA 1
ATOM 1261 C C . GLY B 2 18 ? -16.332 3.250 47.556 1.00 25.02 16 GLY L C 1
ATOM 1262 O O . GLY B 2 18 ? -16.186 4.470 47.678 1.00 25.17 16 GLY L O 1
ATOM 1263 N N . GLN B 2 19 ? -15.404 2.473 46.967 1.00 20.33 17 GLN L N 1
ATOM 1264 C CA . GLN B 2 19 ? -14.118 3.022 46.490 1.00 19.31 17 GLN L CA 1
ATOM 1265 C C . GLN B 2 19 ? -14.220 3.685 45.117 1.00 22.88 17 GLN L C 1
ATOM 1266 O O . GLN B 2 19 ? -15.273 3.627 44.484 1.00 21.55 17 GLN L O 1
ATOM 1272 N N A SER B 2 20 ? -13.128 4.326 44.672 0.50 19.43 18 SER L N 1
ATOM 1273 N N B SER B 2 20 ? -13.128 4.319 44.673 0.50 19.77 18 SER L N 1
ATOM 1274 C CA A SER B 2 20 ? -13.056 4.955 43.353 0.50 19.20 18 SER L CA 1
ATOM 1275 C CA B SER B 2 20 ? -13.057 4.959 43.363 0.50 19.70 18 SER L CA 1
ATOM 1276 C C A SER B 2 20 ? -12.045 4.202 42.504 0.50 22.33 18 SER L C 1
ATOM 1277 C C B SER B 2 20 ? -12.040 4.213 42.505 0.50 22.55 18 SER L C 1
ATOM 1278 O O A SER B 2 20 ? -11.001 3.781 43.021 0.50 21.83 18 SER L O 1
ATOM 1279 O O B SER B 2 20 ? -10.992 3.799 43.019 0.50 22.04 18 SER L O 1
ATOM 1284 N N . ILE B 2 21 ? -12.352 4.026 41.205 1.00 18.50 19 ILE L N 1
ATOM 1285 C CA . ILE B 2 21 ? -11.449 3.375 40.253 1.00 17.79 19 ILE L CA 1
ATOM 1286 C C . ILE B 2 21 ? -11.322 4.254 39.029 1.00 18.48 19 ILE L C 1
ATOM 1287 O O . ILE B 2 21 ? -12.292 4.892 38.635 1.00 17.91 19 ILE L O 1
ATOM 1292 N N . THR B 2 22 ? -10.149 4.234 38.400 1.00 16.30 20 THR L N 1
ATOM 1293 C CA . THR B 2 22 ? -9.855 4.973 37.184 1.00 16.51 20 THR L CA 1
ATOM 1294 C C . THR B 2 22 ? -9.291 4.014 36.171 1.00 20.30 20 THR L C 1
ATOM 1295 O O . THR B 2 22 ? -8.341 3.287 36.478 1.00 20.00 20 THR L O 1
ATOM 1299 N N . ILE B 2 23 ? -9.919 3.975 34.980 1.00 16.27 21 ILE L N 1
ATOM 1300 C CA . ILE B 2 23 ? -9.499 3.130 33.862 1.00 16.04 21 ILE L CA 1
ATOM 1301 C C . ILE B 2 23 ? -8.916 4.071 32.812 1.00 20.33 21 ILE L C 1
ATOM 1302 O O . ILE B 2 23 ? -9.603 5.003 32.368 1.00 20.76 21 ILE L O 1
ATOM 1307 N N . SER B 2 24 ? -7.685 3.783 32.381 1.00 16.25 22 SER L N 1
ATOM 1308 C CA . SER B 2 24 ? -6.952 4.558 31.384 1.00 16.80 22 SER L CA 1
ATOM 1309 C C . SER B 2 24 ? -7.118 3.954 30.002 1.00 21.57 22 SER L C 1
ATOM 1310 O O . SER B 2 24 ? -7.329 2.746 29.851 1.00 21.16 22 SER L O 1
ATOM 1313 N N . CYS B 2 25 ? -7.034 4.816 28.994 1.00 18.38 23 CYS L N 1
ATOM 1314 C CA . CYS B 2 25 ? -7.109 4.452 27.598 1.00 19.24 23 CYS L CA 1
ATOM 1315 C C . CYS B 2 25 ? -5.960 5.234 26.997 1.00 22.57 23 CYS L C 1
ATOM 1316 O O . CYS B 2 25 ? -6.040 6.465 26.941 1.00 22.01 23 CYS L O 1
ATOM 1319 N N A THR B 2 26 ? -4.882 4.536 26.598 0.50 18.68 24 THR L N 1
ATOM 1320 N N B THR B 2 26 ? -4.858 4.548 26.629 0.50 18.71 24 THR L N 1
ATOM 1321 C CA A THR B 2 26 ? -3.664 5.160 26.052 0.50 19.08 24 THR L CA 1
ATOM 1322 C CA B THR B 2 26 ? -3.687 5.219 26.028 0.50 19.04 24 THR L CA 1
ATOM 1323 C C A THR B 2 26 ? -3.472 4.720 24.603 0.50 21.89 24 THR L C 1
ATOM 1324 C C B THR B 2 26 ? -3.530 4.753 24.598 0.50 21.95 24 THR L C 1
ATOM 1325 O O A THR B 2 26 ? -3.648 3.539 24.297 0.50 20.87 24 THR L O 1
ATOM 1326 O O B THR B 2 26 ? -3.779 3.585 24.299 0.50 21.10 24 THR L O 1
ATOM 1333 N N . GLY B 2 27 ? -3.114 5.660 23.731 1.00 19.19 25 GLY L N 1
ATOM 1334 C CA . GLY B 2 27 ? -2.926 5.354 22.319 1.00 19.43 25 GLY L CA 1
ATOM 1335 C C . GLY B 2 27 ? -1.513 5.389 21.771 1.00 22.59 25 GLY L C 1
ATOM 1336 O O . GLY B 2 27 ? -0.648 6.122 22.267 1.00 22.85 25 GLY L O 1
ATOM 1337 N N . THR B 2 28 ? -1.290 4.583 20.730 1.00 17.80 26 THR L N 1
ATOM 1338 C CA . THR B 2 28 ? -0.076 4.596 19.899 1.00 18.79 26 THR L CA 1
ATOM 1339 C C . THR B 2 28 ? -0.581 5.125 18.554 1.00 22.31 26 THR L C 1
ATOM 1340 O O . THR B 2 28 ? -1.759 4.928 18.237 1.00 21.01 26 THR L O 1
ATOM 1344 N N . SER B 2 29 ? 0.263 5.874 17.807 1.00 20.60 27 SER L N 1
ATOM 1345 C CA . SER B 2 29 ? -0.105 6.559 16.546 1.00 20.19 27 SER L CA 1
ATOM 1346 C C . SER B 2 29 ? -1.368 7.426 16.760 1.00 21.19 27 SER L C 1
ATOM 1347 O O . SER B 2 29 ? -2.250 7.496 15.905 1.00 21.29 27 SER L O 1
ATOM 1350 N N . SER B 2 30 A -1.481 8.001 17.965 1.00 15.67 27 SER L N 1
ATOM 1351 C CA . SER B 2 30 A -2.636 8.798 18.376 1.00 14.66 27 SER L CA 1
ATOM 1352 C C . SER B 2 30 A -2.235 10.240 18.638 1.00 17.56 27 SER L C 1
ATOM 1353 O O . SER B 2 30 A -1.044 10.564 18.659 1.00 17.13 27 SER L O 1
ATOM 1356 N N . ASN B 2 31 B -3.211 11.118 18.796 1.00 14.07 27 ASN L N 1
ATOM 1357 C CA . ASN B 2 31 B -2.879 12.512 19.056 1.00 15.14 27 ASN L CA 1
ATOM 1358 C C . ASN B 2 31 B -3.945 13.114 19.967 1.00 16.37 27 ASN L C 1
ATOM 1359 O O . ASN B 2 31 B -4.822 12.367 20.433 1.00 15.23 27 ASN L O 1
ATOM 1364 N N . ALA B 2 32 C -3.885 14.441 20.225 1.00 15.94 27 ALA L N 1
ATOM 1365 C CA . ALA B 2 32 C -4.848 15.102 21.129 1.00 16.39 27 ALA L CA 1
ATOM 1366 C C . ALA B 2 32 C -6.286 14.903 20.697 1.00 18.71 27 ALA L C 1
ATOM 1367 O O . ALA B 2 32 C -7.171 14.765 21.553 1.00 18.16 27 ALA L O 1
ATOM 1369 N N . ASP B 2 33 ? -6.527 14.871 19.375 1.00 15.67 28 ASP L N 1
ATOM 1370 C CA . ASP B 2 33 ? -7.870 14.631 18.830 1.00 16.46 28 ASP L CA 1
ATOM 1371 C C . ASP B 2 33 ? -8.352 13.211 19.144 1.00 18.88 28 ASP L C 1
ATOM 1372 O O . ASP B 2 33 ? -9.533 13.025 19.417 1.00 17.71 28 ASP L O 1
ATOM 1377 N N . THR B 2 34 ? -7.429 12.228 19.200 1.00 15.76 29 THR L N 1
ATOM 1378 C CA . THR B 2 34 ? -7.842 10.874 19.574 1.00 13.90 29 THR L CA 1
ATOM 1379 C C . THR B 2 34 ? -8.571 10.924 20.940 1.00 16.79 29 THR L C 1
ATOM 1380 O O . THR B 2 34 ? -9.672 10.398 21.068 1.00 14.94 29 THR L O 1
ATOM 1384 N N . TYR B 2 35 ? -7.952 11.595 21.945 1.00 14.46 30 TYR L N 1
ATOM 1385 C CA . TYR B 2 35 ? -8.507 11.660 23.298 1.00 13.99 30 TYR L CA 1
ATOM 1386 C C . TYR B 2 35 ? -9.672 12.597 23.400 1.00 16.68 30 TYR L C 1
ATOM 1387 O O . TYR B 2 35 ? -10.575 12.328 24.198 1.00 17.01 30 TYR L O 1
ATOM 1396 N N . ASN B 2 36 ? -9.702 13.672 22.581 1.00 14.52 31 ASN L N 1
ATOM 1397 C CA . ASN B 2 36 ? -10.838 14.594 22.542 1.00 15.70 31 ASN L CA 1
ATOM 1398 C C . ASN B 2 36 ? -12.097 13.859 22.096 1.00 18.89 31 ASN L C 1
ATOM 1399 O O . ASN B 2 36 ? -13.190 14.255 22.472 1.00 17.96 31 ASN L O 1
ATOM 1404 N N . LEU B 2 37 ? -11.929 12.789 21.310 1.00 14.15 32 LEU L N 1
ATOM 1405 C CA . LEU B 2 37 ? -13.049 12.041 20.728 1.00 12.68 32 LEU L CA 1
ATOM 1406 C C . LEU B 2 37 ? -13.343 10.695 21.366 1.00 15.78 32 LEU L C 1
ATOM 1407 O O . LEU B 2 37 ? -14.212 9.941 20.860 1.00 15.73 32 LEU L O 1
ATOM 1412 N N . VAL B 2 38 ? -12.674 10.400 22.491 1.00 12.32 33 VAL L N 1
ATOM 1413 C CA . VAL B 2 38 ? -12.879 9.106 23.148 1.00 11.82 33 VAL L CA 1
ATOM 1414 C C . VAL B 2 38 ? -14.308 8.979 23.683 1.00 16.17 33 VAL L C 1
ATOM 1415 O O . VAL B 2 38 ? -14.883 9.945 24.194 1.00 13.60 33 VAL L O 1
ATOM 1419 N N . SER B 2 39 ? -14.911 7.806 23.474 1.00 14.37 34 SER L N 1
ATOM 1420 C CA . SER B 2 39 ? -16.182 7.525 24.113 1.00 13.57 34 SER L CA 1
ATOM 1421 C C . SER B 2 39 ? -15.952 6.254 24.949 1.00 16.86 34 SER L C 1
ATOM 1422 O O . SER B 2 39 ? -15.030 5.465 24.659 1.00 15.48 34 SER L O 1
ATOM 1425 N N . TRP B 2 40 ? -16.722 6.110 26.035 1.00 13.81 35 TRP L N 1
ATOM 1426 C CA . TRP B 2 40 ? -16.589 4.947 26.923 1.00 13.86 35 TRP L CA 1
ATOM 1427 C C . TRP B 2 40 ? -17.886 4.165 26.940 1.00 15.49 35 TRP L C 1
ATOM 1428 O O . TRP B 2 40 ? -18.969 4.776 26.982 1.00 14.82 35 TRP L O 1
ATOM 1439 N N . TYR B 2 41 ? -17.776 2.820 26.975 1.00 12.33 36 TYR L N 1
ATOM 1440 C CA . TYR B 2 41 ? -18.941 1.925 26.958 1.00 12.75 36 TYR L CA 1
ATOM 1441 C C . TYR B 2 41 ? -18.849 0.944 28.098 1.00 16.41 36 TYR L C 1
ATOM 1442 O O . TYR B 2 41 ? -17.763 0.444 28.358 1.00 15.95 36 TYR L O 1
ATOM 1451 N N . GLN B 2 42 ? -19.978 0.720 28.793 1.00 13.03 37 GLN L N 1
ATOM 1452 C CA . GLN B 2 42 ? -20.094 -0.239 29.879 1.00 13.52 37 GLN L CA 1
ATOM 1453 C C . GLN B 2 42 ? -20.831 -1.444 29.326 1.00 16.87 37 GLN L C 1
ATOM 1454 O O . GLN B 2 42 ? -21.908 -1.290 28.769 1.00 16.09 37 GLN L O 1
ATOM 1460 N N . GLN B 2 43 ? -20.302 -2.641 29.550 1.00 14.47 38 GLN L N 1
ATOM 1461 C CA . GLN B 2 43 ? -21.013 -3.851 29.132 1.00 14.45 38 GLN L CA 1
ATOM 1462 C C . GLN B 2 43 ? -21.141 -4.761 30.316 1.00 19.18 38 GLN L C 1
ATOM 1463 O O . GLN B 2 43 ? -20.166 -5.409 30.717 1.00 18.81 38 GLN L O 1
ATOM 1469 N N . ARG B 2 44 ? -22.319 -4.764 30.922 1.00 19.79 39 ARG L N 1
ATOM 1470 C CA . ARG B 2 44 ? -22.600 -5.628 32.070 1.00 22.00 39 ARG L CA 1
ATOM 1471 C C . ARG B 2 44 ? -22.755 -7.105 31.604 1.00 28.66 39 ARG L C 1
ATOM 1472 O O . ARG B 2 44 ? -23.078 -7.336 30.429 1.00 28.52 39 ARG L O 1
ATOM 1480 N N . PRO B 2 45 ? -22.492 -8.115 32.473 1.00 28.47 40 PRO L N 1
ATOM 1481 C CA . PRO B 2 45 ? -22.618 -9.521 32.020 1.00 29.98 40 PRO L CA 1
ATOM 1482 C C . PRO B 2 45 ? -23.984 -9.826 31.412 1.00 36.02 40 PRO L C 1
ATOM 1483 O O . PRO B 2 45 ? -25.014 -9.580 32.047 1.00 36.78 40 PRO L O 1
ATOM 1487 N N . GLY B 2 46 ? -23.974 -10.285 30.161 1.00 33.89 41 GLY L N 1
ATOM 1488 C CA . GLY B 2 46 ? -25.181 -10.636 29.413 1.00 34.28 41 GLY L CA 1
ATOM 1489 C C . GLY B 2 46 ? -25.991 -9.476 28.871 1.00 36.89 41 GLY L C 1
ATOM 1490 O O . GLY B 2 46 ? -27.102 -9.677 28.366 1.00 37.09 41 GLY L O 1
ATOM 1491 N N . LYS B 2 47 ? -25.448 -8.248 28.954 1.00 30.14 42 LYS L N 1
ATOM 1492 C CA . LYS B 2 47 ? -26.153 -7.073 28.459 1.00 28.74 42 LYS L CA 1
ATOM 1493 C C . LYS B 2 47 ? -25.441 -6.460 27.248 1.00 28.94 42 LYS L C 1
ATOM 1494 O O . LYS B 2 47 ? -24.261 -6.734 26.999 1.00 27.54 42 LYS L O 1
ATOM 1500 N N . ALA B 2 48 ? -26.168 -5.640 26.492 1.00 23.78 43 ALA L N 1
ATOM 1501 C CA . ALA B 2 48 ? -25.618 -4.907 25.364 1.00 22.25 43 ALA L CA 1
ATOM 1502 C C . ALA B 2 48 ? -24.787 -3.737 25.934 1.00 21.51 43 ALA L C 1
ATOM 1503 O O . ALA B 2 48 ? -25.068 -3.266 27.038 1.00 21.40 43 ALA L O 1
ATOM 1505 N N . PRO B 2 49 ? -23.769 -3.251 25.207 1.00 15.55 44 PRO L N 1
ATOM 1506 C CA . PRO B 2 49 ? -23.004 -2.096 25.696 1.00 14.17 44 PRO L CA 1
ATOM 1507 C C . PRO B 2 49 ? -23.887 -0.844 25.836 1.00 17.51 44 PRO L C 1
ATOM 1508 O O . PRO B 2 49 ? -24.909 -0.702 25.151 1.00 17.27 44 PRO L O 1
ATOM 1512 N N . LYS B 2 50 ? -23.464 0.049 26.713 1.00 14.85 45 LYS L N 1
ATOM 1513 C CA . LYS B 2 50 ? -24.156 1.303 27.005 1.00 14.25 45 LYS L CA 1
ATOM 1514 C C . LYS B 2 50 ? -23.121 2.436 26.979 1.00 15.34 45 LYS L C 1
ATOM 1515 O O . LYS B 2 50 ? -22.048 2.332 27.606 1.00 15.08 45 LYS L O 1
ATOM 1521 N N . LEU B 2 51 ? -23.477 3.531 26.322 1.00 12.52 46 LEU L N 1
ATOM 1522 C CA . LEU B 2 51 ? -22.619 4.709 26.215 1.00 12.42 46 LEU L CA 1
ATOM 1523 C C . LEU B 2 51 ? -22.590 5.418 27.569 1.00 17.18 46 LEU L C 1
ATOM 1524 O O . LEU B 2 51 ? -23.652 5.761 28.113 1.00 17.60 46 LEU L O 1
ATOM 1529 N N . MET B 2 52 ? -21.378 5.610 28.113 1.00 14.66 47 MET L N 1
ATOM 1530 C CA . MET B 2 52 ? -21.225 6.246 29.412 1.00 15.18 47 MET L CA 1
ATOM 1531 C C . MET B 2 52 ? -20.678 7.664 29.261 1.00 17.72 47 MET L C 1
ATOM 1532 O O . MET B 2 52 ? -21.003 8.530 30.071 1.00 16.84 47 MET L O 1
ATOM 1537 N N . ILE B 2 53 ? -19.751 7.864 28.285 1.00 13.63 48 ILE L N 1
ATOM 1538 C CA . ILE B 2 53 ? -19.091 9.142 28.067 1.00 14.33 48 ILE L CA 1
ATOM 1539 C C . ILE B 2 53 ? -18.857 9.282 26.580 1.00 17.27 48 ILE L C 1
ATOM 1540 O O . ILE B 2 53 ? -18.530 8.287 25.927 1.00 15.06 48 ILE L O 1
ATOM 1545 N N . TYR B 2 54 ? -18.945 10.513 26.068 1.00 14.31 49 TYR L N 1
ATOM 1546 C CA . TYR B 2 54 ? -18.626 10.797 24.669 1.00 13.91 49 TYR L CA 1
ATOM 1547 C C . TYR B 2 54 ? -17.839 12.108 24.642 1.00 17.99 49 TYR L C 1
ATOM 1548 O O . TYR B 2 54 ? -17.889 12.863 25.621 1.00 17.26 49 TYR L O 1
ATOM 1557 N N . GLU B 2 55 ? -17.117 12.389 23.519 1.00 12.80 50 GLU L N 1
ATOM 1558 C CA . GLU B 2 55 ? -16.336 13.628 23.379 1.00 13.95 50 GLU L CA 1
ATOM 1559 C C . GLU B 2 55 ? -15.350 13.780 24.547 1.00 17.34 50 GLU L C 1
ATOM 1560 O O . GLU B 2 55 ? -15.182 14.888 25.089 1.00 19.14 50 GLU L O 1
ATOM 1566 N N . GLY B 2 56 ? -14.749 12.652 24.951 1.00 13.96 51 GLY L N 1
ATOM 1567 C CA . GLY B 2 56 ? -13.745 12.619 26.003 1.00 14.14 51 GLY L CA 1
ATOM 1568 C C . GLY B 2 56 ? -14.252 12.774 27.422 1.00 19.10 51 GLY L C 1
ATOM 1569 O O . GLY B 2 56 ? -13.777 12.069 28.297 1.00 19.91 51 GLY L O 1
ATOM 1570 N N . THR B 2 57 ? -15.170 13.710 27.695 1.00 17.21 52 THR L N 1
ATOM 1571 C CA . THR B 2 57 ? -15.603 13.977 29.087 1.00 17.64 52 THR L CA 1
ATOM 1572 C C . THR B 2 57 ? -17.114 14.187 29.296 1.00 21.22 52 THR L C 1
ATOM 1573 O O . THR B 2 57 ? -17.541 14.467 30.428 1.00 23.12 52 THR L O 1
ATOM 1577 N N . LYS B 2 58 ? -17.908 14.186 28.213 1.00 15.34 53 LYS L N 1
ATOM 1578 C CA . LYS B 2 58 ? -19.329 14.483 28.325 1.00 16.47 53 LYS L CA 1
ATOM 1579 C C . LYS B 2 58 ? -20.114 13.266 28.709 1.00 22.62 53 LYS L C 1
ATOM 1580 O O . LYS B 2 58 ? -19.979 12.221 28.083 1.00 21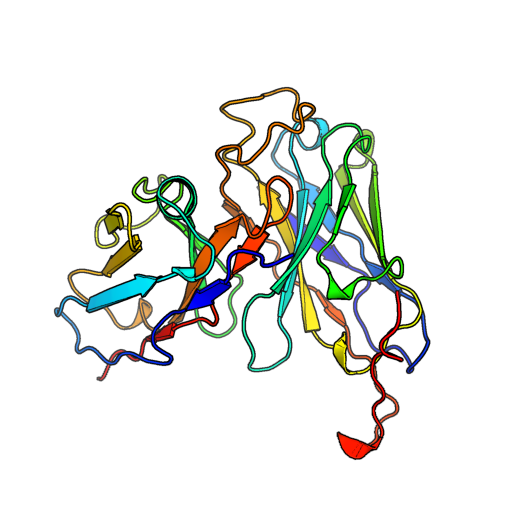.38 53 LYS L O 1
ATOM 1586 N N . ARG B 2 59 ? -20.985 13.420 29.699 1.00 20.75 54 ARG L N 1
ATOM 1587 C CA . ARG B 2 59 ? -21.805 12.314 30.172 1.00 21.61 54 ARG L CA 1
ATOM 1588 C C . ARG B 2 59 ? -23.257 12.467 29.632 1.00 25.66 54 ARG L C 1
ATOM 1589 O O . ARG B 2 59 ? -23.873 13.512 29.875 1.00 25.18 54 ARG L O 1
ATOM 1597 N N . PRO B 2 60 ? -23.813 11.466 28.900 1.00 23.24 55 PRO L N 1
ATOM 1598 C CA . PRO B 2 60 ? -25.216 11.585 28.430 1.00 24.16 55 PRO L CA 1
ATOM 1599 C C . PRO B 2 60 ? -26.218 11.598 29.589 1.00 31.53 55 PRO L C 1
ATOM 1600 O O . PRO B 2 60 ? -25.924 11.068 30.661 1.00 28.52 55 PRO L O 1
ATOM 1604 N N . SER B 2 61 ? -27.412 12.204 29.385 1.00 33.18 56 SER L N 1
ATOM 1605 C CA . SER B 2 61 ? -28.442 12.213 30.432 1.00 34.70 56 SER L CA 1
ATOM 1606 C C . SER B 2 61 ? -28.888 10.768 30.719 1.00 39.21 56 SER L C 1
ATOM 1607 O O . SER B 2 61 ? -28.865 9.908 29.829 1.00 39.40 56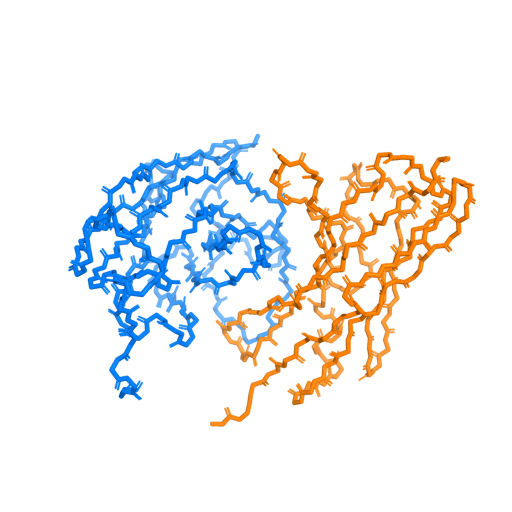 SER L O 1
ATOM 1610 N N . GLY B 2 62 ? -29.200 10.500 31.974 1.00 35.72 57 GLY L N 1
ATOM 1611 C CA . GLY B 2 62 ? -29.589 9.164 32.405 1.00 35.24 57 GLY L CA 1
ATOM 1612 C C . GLY B 2 62 ? -28.424 8.401 33.005 1.00 36.12 57 GLY L C 1
ATOM 1613 O O . GLY B 2 62 ? -28.636 7.579 33.899 1.00 38.94 57 GLY L O 1
ATOM 1614 N N . VAL B 2 63 ? -27.182 8.676 32.534 1.00 25.67 58 VAL L N 1
ATOM 1615 C CA . VAL B 2 63 ? -25.970 8.022 33.054 1.00 22.79 58 VAL L CA 1
ATOM 1616 C C . VAL B 2 63 ? -25.650 8.598 34.431 1.00 25.87 58 VAL L C 1
ATOM 1617 O O . VAL B 2 63 ? -25.583 9.820 34.584 1.00 25.43 58 VAL L O 1
ATOM 1621 N N . SER B 2 64 ? -25.446 7.715 35.418 1.00 23.76 59 SER L N 1
ATOM 1622 C CA . SER B 2 64 ? -25.169 8.087 36.809 1.00 24.07 59 SER L CA 1
ATOM 1623 C C . SER B 2 64 ? -24.016 9.099 36.943 1.00 24.95 59 SER L C 1
ATOM 1624 O O . SER B 2 64 ? -23.005 8.971 36.260 1.00 22.75 59 SER L O 1
ATOM 1627 N N . ASN B 2 65 ? -24.176 10.090 37.840 1.00 23.04 60 ASN L N 1
ATOM 1628 C CA . ASN B 2 65 ? -23.146 11.103 38.122 1.00 23.07 60 ASN L CA 1
ATOM 1629 C C . ASN B 2 65 ? -21.904 10.498 38.835 1.00 25.12 60 ASN L C 1
ATOM 1630 O O . ASN B 2 65 ? -20.906 11.192 39.035 1.00 25.62 60 ASN L O 1
ATOM 1635 N N . ARG B 2 66 ? -21.943 9.184 39.143 1.00 20.88 61 ARG L N 1
ATOM 1636 C CA . ARG B 2 66 ? -20.786 8.476 39.724 1.00 20.11 61 ARG L CA 1
ATOM 1637 C C . ARG B 2 66 ? -19.735 8.215 38.617 1.00 22.29 61 ARG L C 1
ATOM 1638 O O . ARG B 2 66 ? -18.585 7.874 38.908 1.00 21.34 61 ARG L O 1
ATOM 1646 N N . PHE B 2 67 ? -20.139 8.398 37.342 1.00 18.14 62 PHE L N 1
ATOM 1647 C CA . PHE B 2 67 ? -19.243 8.228 36.192 1.00 17.15 62 PHE L CA 1
ATOM 1648 C C . PHE B 2 67 ? -18.765 9.587 35.728 1.00 21.22 62 PHE L C 1
ATOM 1649 O O . PHE B 2 67 ? -19.578 10.468 35.457 1.00 21.76 62 PHE L O 1
ATOM 1657 N N . SER B 2 68 ? -17.455 9.772 35.665 1.00 17.79 63 SER L N 1
ATOM 1658 C CA . SER B 2 68 ? -16.876 11.013 35.146 1.00 18.25 63 SER L CA 1
ATOM 1659 C C . SER B 2 68 ? -15.663 10.613 34.304 1.00 20.34 63 SER L C 1
ATOM 1660 O O . SER B 2 68 ? -15.241 9.458 34.333 1.00 19.24 63 SER L O 1
ATOM 1663 N N . ALA B 2 69 ? -15.159 11.526 33.502 1.00 18.93 64 ALA L N 1
ATOM 1664 C CA . ALA B 2 69 ? -14.029 11.205 32.640 1.00 18.20 64 ALA L CA 1
ATOM 1665 C C . ALA B 2 69 ? -13.138 12.404 32.483 1.00 22.98 64 ALA L C 1
ATOM 1666 O O . ALA B 2 69 ? -13.585 13.557 32.627 1.00 24.18 64 ALA L O 1
ATOM 1668 N N . SER B 2 70 ? -11.873 12.135 32.189 1.00 18.83 65 SER L N 1
ATOM 1669 C CA . SER B 2 70 ? -10.909 13.203 31.956 1.00 19.11 65 SER L CA 1
ATOM 1670 C C . SER B 2 70 ? -10.076 12.817 30.758 1.00 23.15 65 SER L C 1
ATOM 1671 O O . SER B 2 70 ? -10.066 11.658 30.336 1.00 21.65 65 SER L O 1
ATOM 1674 N N . LYS B 2 71 ? -9.415 13.796 30.185 1.00 22.97 66 LYS L N 1
ATOM 1675 C CA . LYS B 2 71 ? -8.545 13.580 29.048 1.00 23.04 66 LYS L CA 1
ATOM 1676 C C . LYS B 2 71 ? -7.448 14.596 29.028 1.00 26.97 66 LYS L C 1
ATOM 1677 O O . LYS B 2 71 ? -7.609 15.723 29.525 1.00 25.39 66 LYS L O 1
ATOM 1683 N N . SER B 2 72 ? -6.306 14.167 28.477 1.00 23.50 67 SER L N 1
ATOM 1684 C CA . SER B 2 72 ? -5.122 14.987 28.284 1.00 23.33 67 SER L CA 1
ATOM 1685 C C . SER B 2 72 ? -4.721 14.817 26.810 1.00 27.49 67 SER L C 1
ATOM 1686 O O . SER B 2 72 ? -5.487 14.252 26.025 1.00 26.06 67 SER L O 1
ATOM 1689 N N . ALA B 2 73 ? -3.539 15.316 26.429 1.00 26.40 68 ALA L N 1
ATOM 1690 C CA . ALA B 2 73 ? -3.065 15.153 25.060 1.00 26.00 68 ALA L CA 1
ATOM 1691 C C . ALA B 2 73 ? -2.454 13.752 24.880 1.00 27.72 68 ALA L C 1
ATOM 1692 O O . ALA B 2 73 ? -2.072 13.411 23.755 1.00 25.28 68 ALA L O 1
ATOM 1694 N N . THR B 2 74 ? -2.337 12.946 25.979 1.00 23.12 69 THR L N 1
ATOM 1695 C CA . THR B 2 74 ? -1.691 11.620 25.893 1.00 22.44 69 THR L CA 1
ATOM 1696 C C . THR B 2 74 ? -2.553 10.426 26.341 1.00 26.47 69 THR L C 1
ATOM 1697 O O . THR B 2 74 ? -2.161 9.274 26.117 1.00 27.89 69 THR L O 1
ATOM 1701 N N . ALA B 2 75 ? -3.683 10.681 26.994 1.00 22.92 70 ALA L N 1
ATOM 1702 C CA . ALA B 2 75 ? -4.560 9.602 27.476 1.00 22.46 70 ALA L CA 1
ATOM 1703 C C . ALA B 2 75 ? -5.958 10.127 27.788 1.00 23.55 70 ALA L C 1
ATOM 1704 O O . ALA B 2 75 ? -6.208 11.341 27.815 1.00 21.18 70 ALA L O 1
ATOM 1706 N N . ALA B 2 76 ? -6.885 9.197 27.947 1.00 18.72 71 ALA L N 1
ATOM 1707 C CA . ALA B 2 76 ? -8.248 9.493 28.347 1.00 17.32 71 ALA L CA 1
ATOM 1708 C C . ALA B 2 76 ? -8.501 8.555 29.520 1.00 21.01 71 ALA L C 1
ATOM 1709 O O . ALA B 2 76 ? -7.949 7.455 29.552 1.00 23.02 71 ALA L O 1
ATOM 1711 N N . SER B 2 77 ? -9.285 8.974 30.484 1.00 17.02 72 SER L N 1
ATOM 1712 C CA . SER B 2 77 ? -9.551 8.107 31.642 1.00 17.15 72 SER L CA 1
ATOM 1713 C C . SER B 2 77 ? -11.005 8.187 32.042 1.00 21.23 72 SER L C 1
ATOM 1714 O O . SER B 2 77 ? -11.573 9.259 31.996 1.00 19.62 72 SER L O 1
ATOM 1717 N N . LEU B 2 78 ? -11.570 7.068 32.513 1.00 16.95 73 LEU L N 1
ATOM 1718 C CA . LEU B 2 78 ? -12.922 6.991 33.052 1.00 15.30 73 LEU L CA 1
ATOM 1719 C C . LEU B 2 78 ? -12.772 6.759 34.550 1.00 18.37 73 LEU L C 1
ATOM 1720 O O . LEU B 2 78 ? -12.018 5.863 34.937 1.00 17.98 73 LEU L O 1
ATOM 1725 N N . THR B 2 79 ? -13.525 7.509 35.372 1.00 15.15 74 THR L N 1
ATOM 1726 C CA . THR B 2 79 ? -13.502 7.367 36.823 1.00 16.09 74 THR L CA 1
ATOM 1727 C C . THR B 2 79 ? -14.872 7.012 37.314 1.00 19.65 74 THR L C 1
ATOM 1728 O O . THR B 2 79 ? -15.858 7.652 36.947 1.00 19.56 74 THR L O 1
ATOM 1732 N N . ILE B 2 80 ? -14.935 5.970 38.130 1.00 16.81 75 ILE L N 1
ATOM 1733 C CA . ILE B 2 80 ? -16.172 5.540 38.728 1.00 18.18 75 ILE L CA 1
ATOM 1734 C C . ILE B 2 80 ? -15.979 5.764 40.211 1.00 23.13 75 ILE L C 1
ATOM 1735 O O . ILE B 2 80 ? -15.085 5.143 40.810 1.00 22.76 75 ILE L O 1
ATOM 1740 N N A SER B 2 81 ? -16.796 6.647 40.799 0.50 20.30 76 SER L N 1
ATOM 1741 N N B SER B 2 81 ? -16.794 6.640 40.801 0.50 19.47 76 SER L N 1
ATOM 1742 C CA A SER B 2 81 ? -16.766 6.959 42.234 0.50 21.32 76 SER L CA 1
ATOM 1743 C CA B SER B 2 81 ? -16.748 6.918 42.237 0.50 20.12 76 SER L CA 1
ATOM 1744 C C A SER B 2 81 ? -17.852 6.138 42.933 0.50 26.02 76 SER L C 1
ATOM 1745 C C B SER B 2 81 ? -17.821 6.078 42.922 0.50 25.12 76 SER L C 1
ATOM 1746 O O A SER B 2 81 ? -18.827 5.738 42.286 0.50 25.57 76 SER L O 1
ATOM 1747 O O B SER B 2 81 ? -18.760 5.615 42.261 0.50 24.16 76 SER L O 1
ATOM 1752 N N . GLY B 2 82 ? -17.675 5.883 44.234 1.00 22.63 77 GLY L N 1
ATOM 1753 C CA . GLY B 2 82 ? -18.644 5.140 45.038 1.00 23.13 77 GLY L CA 1
ATOM 1754 C C . GLY B 2 82 ? -19.059 3.812 44.441 1.00 25.27 77 GLY L C 1
ATOM 1755 O O . GLY B 2 82 ? -20.243 3.567 44.209 1.00 23.61 77 GLY L O 1
ATOM 1756 N N . LEU B 2 83 ? -18.067 2.975 44.139 1.00 22.11 78 LEU L N 1
ATOM 1757 C CA . LEU B 2 83 ? -18.262 1.680 43.486 1.00 21.40 78 LEU L CA 1
ATOM 1758 C C . LEU B 2 83 ? -19.389 0.860 44.068 1.00 24.22 78 LEU L C 1
ATOM 1759 O O . LEU B 2 83 ? -19.497 0.710 45.285 1.00 22.42 78 LEU L O 1
ATOM 1764 N N . GLN B 2 84 ? -20.255 0.368 43.186 1.00 20.98 79 GLN L N 1
ATOM 1765 C CA . 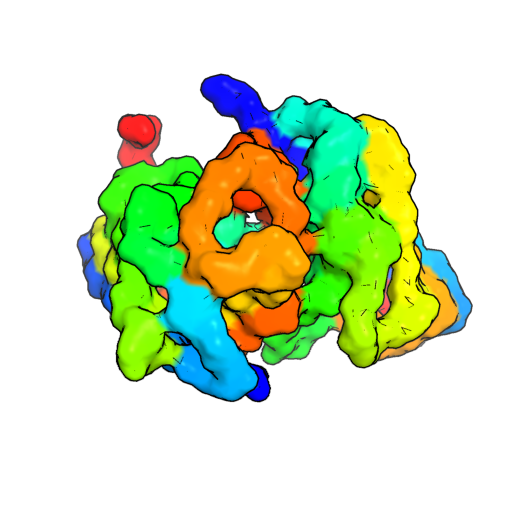GLN B 2 84 ? -21.383 -0.486 43.549 1.00 22.46 79 GLN L CA 1
ATOM 1766 C C . GLN B 2 84 ? -21.268 -1.830 42.826 1.00 27.19 79 GLN L C 1
ATOM 1767 O O . GLN B 2 84 ? -20.704 -1.865 41.725 1.00 25.14 79 GLN L O 1
ATOM 1773 N N . PRO B 2 85 ? -21.800 -2.944 43.396 1.00 26.32 80 PRO L N 1
ATOM 1774 C CA . PRO B 2 85 ? -21.758 -4.245 42.676 1.00 27.14 80 PRO L CA 1
ATOM 1775 C C . PRO B 2 85 ? -22.254 -4.211 41.220 1.00 28.95 80 PRO L C 1
ATOM 1776 O O . PRO B 2 85 ? -21.713 -4.927 40.365 1.00 28.67 80 PRO L O 1
ATOM 1780 N N . GLU B 2 86 ? -23.227 -3.340 40.909 1.00 26.09 81 GLU L N 1
ATOM 1781 C CA . GLU B 2 86 ? -23.762 -3.210 39.539 1.00 26.01 81 GLU L CA 1
ATOM 1782 C C . GLU B 2 86 ? -22.747 -2.625 38.545 1.00 27.00 81 GLU L C 1
ATOM 1783 O O . GLU B 2 86 ? -22.978 -2.672 37.336 1.00 27.24 81 GLU L O 1
ATOM 1789 N N . ASP B 2 87 ? -21.624 -2.074 39.050 1.00 20.91 82 ASP L N 1
ATOM 1790 C CA . ASP B 2 87 ? -20.579 -1.509 38.203 1.00 19.27 82 ASP L CA 1
ATOM 1791 C C . ASP B 2 87 ? -19.682 -2.608 37.623 1.00 21.32 82 ASP L C 1
ATOM 1792 O O . ASP B 2 87 ? -18.822 -2.323 36.784 1.00 20.59 82 ASP L O 1
ATOM 1797 N N . GLU B 2 88 ? -19.812 -3.826 38.136 1.00 19.67 83 GLU L N 1
ATOM 1798 C CA . GLU B 2 88 ? -19.039 -4.965 37.659 1.00 19.77 83 GLU L CA 1
ATOM 1799 C C . GLU B 2 88 ? -19.427 -5.167 36.207 1.00 22.77 83 GLU L C 1
ATOM 1800 O O . GLU B 2 88 ? -20.599 -5.380 35.901 1.00 23.41 83 GLU L O 1
ATOM 1806 N N . ALA B 2 89 ? -18.451 -4.996 35.306 1.00 18.32 84 ALA L N 1
ATOM 1807 C CA . ALA B 2 89 ? -18.723 -5.027 33.885 1.00 17.33 84 ALA L CA 1
ATOM 1808 C C . ALA B 2 89 ? -17.400 -4.941 33.139 1.00 19.91 84 ALA L C 1
ATOM 1809 O O . ALA B 2 89 ? -16.358 -4.697 33.758 1.00 20.24 84 ALA L O 1
ATOM 1811 N N . ASP B 2 90 ? -17.455 -5.090 31.807 1.00 15.46 85 ASP L N 1
ATOM 1812 C CA . ASP B 2 90 ? -16.322 -4.790 30.936 1.00 14.68 85 ASP L CA 1
ATOM 1813 C C . ASP B 2 90 ? -16.502 -3.345 30.457 1.00 18.71 85 ASP L C 1
ATOM 1814 O O . ASP B 2 90 ? -17.600 -2.982 30.064 1.00 20.33 85 ASP L O 1
ATOM 1819 N N . TYR B 2 91 ? -15.440 -2.542 30.475 1.00 14.82 86 TYR L N 1
ATOM 1820 C CA . TYR B 2 91 ? -15.474 -1.155 30.006 1.00 13.99 86 TYR L CA 1
ATOM 1821 C C . TYR B 2 91 ? -14.551 -1.058 28.803 1.00 15.74 86 TYR L C 1
ATOM 1822 O O . TYR B 2 91 ? -13.419 -1.528 28.873 1.00 16.08 86 TYR L O 1
ATOM 1831 N N . TYR B 2 92 ? -15.027 -0.405 27.730 1.00 13.07 87 TYR L N 1
ATOM 1832 C CA . TYR B 2 92 ? -14.268 -0.221 26.501 1.00 11.76 87 TYR L CA 1
ATOM 1833 C C . TYR B 2 92 ? -14.139 1.256 26.181 1.00 15.70 87 TYR L C 1
ATOM 1834 O O . TYR B 2 92 ? -15.148 1.973 26.224 1.00 14.97 87 TYR L O 1
ATOM 1843 N N . CYS B 2 93 ? -12.933 1.696 25.768 1.00 14.29 88 CYS L N 1
ATOM 1844 C CA . CYS B 2 93 ? -12.793 3.041 25.229 1.00 15.22 88 CYS L CA 1
ATOM 1845 C C . CYS B 2 93 ? -12.876 2.872 23.704 1.00 18.49 88 CYS L C 1
ATOM 1846 O O . CYS B 2 93 ? -12.725 1.762 23.195 1.00 16.13 88 CYS L O 1
ATOM 1849 N N . CYS B 2 94 ? -13.234 3.940 23.003 1.00 14.11 89 CYS L N 1
ATOM 1850 C CA . CYS B 2 94 ? -13.374 3.957 21.556 1.00 13.51 89 CYS L CA 1
ATOM 1851 C C . CYS B 2 94 ? -12.948 5.318 21.038 1.00 14.79 89 CYS L C 1
ATOM 1852 O O . CYS B 2 94 ? -13.190 6.319 21.706 1.00 13.58 89 CYS L O 1
ATOM 1855 N N . SER B 2 95 ? -12.258 5.366 19.883 1.00 11.96 90 SER L N 1
ATOM 1856 C CA . SER B 2 95 ? -11.931 6.619 19.219 1.00 10.81 90 SER L CA 1
ATOM 1857 C C . SER B 2 95 ? -11.709 6.321 17.730 1.00 13.07 90 SER L C 1
ATOM 1858 O O . SER B 2 95 ? -12.026 5.209 17.268 1.00 13.63 90 SER L O 1
ATOM 1861 N N . TYR B 2 96 ? -11.206 7.276 16.986 1.00 11.38 91 TYR L N 1
ATOM 1862 C CA . TYR B 2 96 ? -10.905 7.059 15.566 1.00 12.55 91 TYR L CA 1
ATOM 1863 C C . TYR B 2 96 ? -9.583 6.349 15.399 1.00 16.30 91 TYR L C 1
ATOM 1864 O O . TYR B 2 96 ? -8.583 6.773 15.991 1.00 14.33 91 TYR L O 1
ATOM 1873 N N . ALA B 2 97 ? -9.554 5.320 14.535 1.00 13.13 92 ALA L N 1
ATOM 1874 C CA . ALA B 2 97 ? -8.325 4.622 14.150 1.00 13.46 92 ALA L CA 1
ATOM 1875 C C . ALA B 2 97 ? -7.680 5.423 12.992 1.00 18.32 92 ALA L C 1
ATOM 1876 O O . ALA B 2 97 ? -6.460 5.506 12.902 1.00 17.88 92 ALA L O 1
ATOM 1878 N N . THR B 2 98 ? -8.530 5.973 12.084 1.00 14.53 93 THR L N 1
ATOM 1879 C CA . THR B 2 98 ? -8.172 6.827 10.949 1.00 14.71 93 THR L CA 1
ATOM 1880 C C . THR B 2 98 ? -9.259 7.891 10.876 1.00 16.68 93 THR L C 1
ATOM 1881 O O . THR B 2 98 ? -10.225 7.841 11.632 1.00 16.37 93 THR L O 1
ATOM 1885 N N . SER B 2 99 ? -9.180 8.772 9.903 1.00 13.79 94 SER L N 1
ATOM 1886 C CA . SER B 2 99 ? -10.172 9.840 9.761 1.00 13.59 94 SER L CA 1
ATOM 1887 C C . SER B 2 99 ? -11.616 9.348 9.546 1.00 16.55 94 SER L C 1
ATOM 1888 O O . SER B 2 99 ? -12.562 10.109 9.828 1.00 17.48 94 SER L O 1
ATOM 1891 N N A ARG B 2 100 ? -11.787 8.089 9.085 0.50 12.90 95 ARG L N 1
ATOM 1892 N N B ARG B 2 100 ? -11.788 8.089 9.078 0.50 13.05 95 ARG L N 1
ATOM 1893 C CA A ARG B 2 100 ? -13.107 7.552 8.764 0.50 13.31 95 ARG L CA 1
ATOM 1894 C CA B ARG B 2 100 ? -13.096 7.517 8.738 0.50 13.52 95 ARG L CA 1
ATOM 1895 C C A ARG B 2 100 ? -13.404 6.156 9.324 0.50 17.15 95 ARG L C 1
ATOM 1896 C C B ARG B 2 100 ? -13.417 6.151 9.344 0.50 17.38 95 ARG L C 1
ATOM 1897 O O A ARG B 2 100 ? -14.342 5.512 8.846 0.50 17.23 95 ARG L O 1
ATOM 1898 O O B ARG B 2 100 ? -14.374 5.515 8.895 0.50 17.60 95 ARG L O 1
ATOM 1913 N N . THR B 2 101 A -12.645 5.695 10.349 1.00 14.00 95 THR L N 1
ATOM 1914 C CA . THR B 2 101 A -12.871 4.388 10.971 1.00 14.29 95 THR L CA 1
ATOM 1915 C C . THR B 2 101 A -12.663 4.503 12.454 1.00 16.92 95 THR L C 1
ATOM 1916 O O . THR B 2 101 A -11.813 5.286 12.899 1.00 15.13 95 THR L O 1
ATOM 1920 N N . LEU B 2 102 ? -13.454 3.752 13.206 1.00 14.02 96 LEU L N 1
ATOM 1921 C CA . LEU B 2 102 ? -13.353 3.744 14.657 1.00 12.95 96 LEU L CA 1
ATOM 1922 C C . LEU B 2 102 ? -12.647 2.488 15.108 1.00 14.77 96 LEU L C 1
ATOM 1923 O O . LEU B 2 102 ? -12.573 1.515 14.357 1.00 14.69 96 LEU L O 1
ATOM 1928 N N . VAL B 2 103 ? -12.142 2.492 16.334 1.00 11.07 97 VAL L N 1
ATOM 1929 C CA . VAL B 2 103 ? -11.488 1.324 16.948 1.00 10.61 97 VAL L 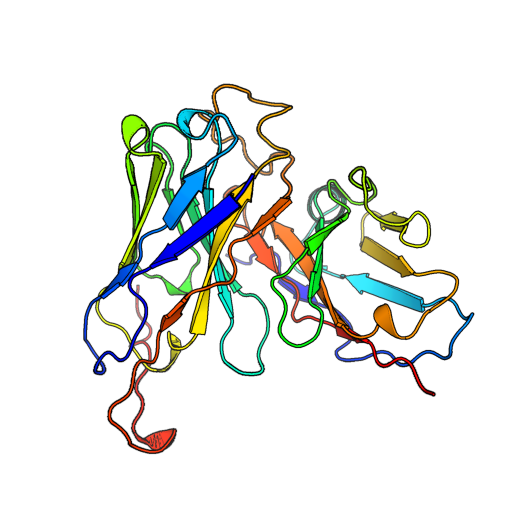CA 1
ATOM 1930 C C . VAL B 2 103 ? -11.809 1.371 18.436 1.00 15.08 97 VAL L C 1
ATOM 1931 O O . VAL B 2 103 ? -11.806 2.466 19.043 1.00 13.00 97 VAL L O 1
ATOM 1935 N N . PHE B 2 104 ? -12.005 0.190 19.022 1.00 13.62 98 PHE L N 1
ATOM 1936 C CA . PHE B 2 104 ? -12.178 0.089 20.464 1.00 11.62 98 PHE L CA 1
ATOM 1937 C C . PHE B 2 104 ? -10.839 -0.323 21.079 1.00 14.65 98 PHE L C 1
ATOM 1938 O O . PHE B 2 104 ? -10.053 -1.043 20.443 1.00 14.25 98 PHE L O 1
ATOM 1946 N N . GLY B 2 105 ? -10.660 0.011 22.360 1.00 13.35 99 GLY L N 1
ATOM 1947 C CA . GLY B 2 105 ? -9.560 -0.499 23.171 1.00 12.73 99 GLY L CA 1
ATOM 1948 C C . GLY B 2 105 ? -9.909 -1.965 23.424 1.00 15.76 99 GLY L C 1
ATOM 1949 O O . GLY B 2 105 ? -11.011 -2.410 23.077 1.00 14.58 99 GLY L O 1
ATOM 1950 N N . GLY B 2 106 ? -8.980 -2.724 23.982 1.00 15.16 100 GLY L N 1
ATOM 1951 C CA . GLY B 2 106 ? -9.190 -4.152 24.253 1.00 15.89 100 GLY L CA 1
ATOM 1952 C C . GLY B 2 106 ? -10.171 -4.500 25.363 1.00 19.27 100 GLY L C 1
ATOM 1953 O O . GLY B 2 106 ? -10.576 -5.661 25.496 1.00 20.25 100 GLY L O 1
ATOM 1954 N N . GLY B 2 107 ? -10.569 -3.504 26.135 1.00 16.71 101 GLY L N 1
ATOM 1955 C CA . GLY B 2 107 ? -11.496 -3.679 27.248 1.00 16.26 101 GLY L CA 1
ATOM 1956 C C . GLY B 2 107 ? -10.827 -3.910 28.589 1.00 19.65 101 GLY L C 1
ATOM 1957 O O . GLY B 2 107 ? -9.737 -4.465 28.660 1.00 18.69 101 GLY L O 1
ATOM 1958 N N . THR B 2 108 ? -11.497 -3.478 29.650 1.00 15.54 102 THR L N 1
ATOM 1959 C CA . THR B 2 108 ? -11.053 -3.645 31.021 1.00 14.19 102 THR L CA 1
ATOM 1960 C C . THR B 2 108 ? -12.148 -4.337 31.786 1.00 16.42 102 THR L C 1
ATOM 1961 O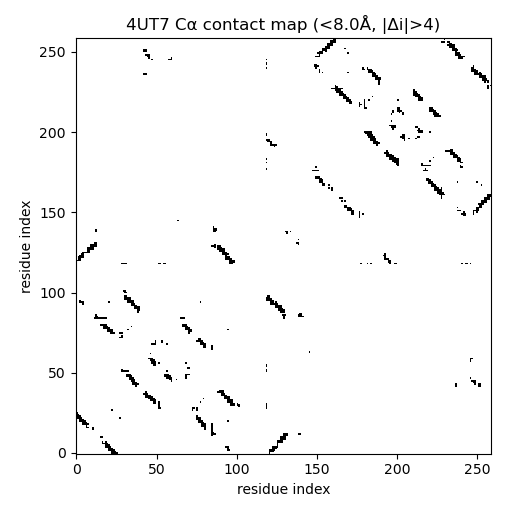 O . THR B 2 108 ? -13.252 -3.827 31.844 1.00 15.61 102 THR L O 1
ATOM 1965 N N . LYS B 2 109 ? -11.834 -5.473 32.423 1.00 14.64 103 LYS L N 1
ATOM 1966 C CA . LYS B 2 109 ? -12.804 -6.187 33.240 1.00 15.39 103 LYS L CA 1
ATOM 1967 C C . LYS B 2 109 ? -12.669 -5.634 34.657 1.00 20.24 103 LYS L C 1
ATOM 1968 O O . LYS B 2 109 ? -11.611 -5.758 35.292 1.00 18.05 103 LYS L O 1
ATOM 1974 N N . LEU B 2 110 ? -13.728 -5.005 35.128 1.00 18.25 104 LEU L N 1
ATOM 1975 C CA . LEU B 2 110 ? -13.799 -4.452 36.459 1.00 19.37 104 LEU L CA 1
ATOM 1976 C C . LEU B 2 110 ? -14.515 -5.452 37.344 1.00 23.18 104 LEU L C 1
ATOM 1977 O O . LEU B 2 110 ? -15.672 -5.814 37.079 1.00 22.14 104 LEU L O 1
ATOM 1982 N N . THR B 2 111 ? -13.814 -5.926 38.378 1.00 19.65 105 THR L N 1
ATOM 1983 C CA . THR B 2 111 ? -14.402 -6.832 39.359 1.00 20.28 105 THR L CA 1
ATOM 1984 C C . THR B 2 111 ? -14.708 -6.011 40.612 1.00 24.93 105 THR L C 1
ATOM 1985 O O . THR B 2 111 ? -13.821 -5.289 41.096 1.00 23.76 105 THR L O 1
ATOM 1989 N N . VAL B 2 112 ? -15.935 -6.131 41.150 1.00 22.88 106 VAL L N 1
ATOM 1990 C CA . VAL B 2 112 ? -16.278 -5.454 42.415 1.00 23.27 106 VAL L CA 1
ATOM 1991 C C . VAL B 2 112 ? -16.197 -6.567 43.460 1.00 27.81 106 VAL L C 1
ATOM 1992 O O . VAL B 2 112 ? -16.940 -7.536 43.377 1.00 26.45 106 VAL L O 1
ATOM 1996 N N . VAL B 2 113 ? -15.226 -6.476 44.373 1.00 24.13 107 VAL L N 1
ATOM 1997 C CA . VAL B 2 113 ? -14.957 -7.519 45.340 1.00 25.32 107 VAL L CA 1
ATOM 1998 C C . VAL B 2 113 ? -15.930 -7.432 46.524 1.00 32.67 107 VAL L C 1
ATOM 1999 O O . VAL B 2 113 ? -15.920 -6.446 47.248 1.00 31.70 107 VAL L O 1
ATOM 2003 N N . ALA B 2 114 ? -16.749 -8.474 46.725 1.00 33.03 108 ALA L N 1
ATOM 2004 C CA . ALA B 2 114 ? -17.689 -8.507 47.861 1.00 60.12 108 ALA L CA 1
ATOM 2005 C C . ALA B 2 114 ? -17.082 -9.233 49.058 1.00 91.83 108 ALA L C 1
ATOM 2006 O O . ALA B 2 114 ? -16.425 -10.260 48.889 1.00 57.49 108 ALA L O 1
#

Solvent-accessible surface area: 11459 Å² total; per-residue (Å²): 106,101,7,74,20,61,41,32,30,136,14,160,59,54,20,71,37,142,0,25,2,55,5,46,61,34,53,4,50,48,6,1,0,2,0,0,22,23,31,104,91,143,17,5,62,6,0,0,2,0,0,13,95,10,73,12,100,24,65,14,102,52,0,107,74,50,3,60,0,35,33,50,50,107,112,51,19,0,36,0,87,0,56,61,0,27,43,91,0,27,1,42,0,10,0,0,31,1,1,14,16,59,184,108,16,70,70,0,90,117,31,74,68,87,11,94,2,0,0,52,22,26,1,118,21,17,77,0,47,9,32,43,74,87,54,81,120,41,38,46,40,80,92,65,58,119,149,100,62,12,81,8,80,13,49,130,74,31,83,11,51,71,57,105,75,17,80,0,44,0,64,19,85,71,34,86,48,73,9,5,52,11,0,0,0,0,5,17,88,101,70,124,23,6,87,7,4,0,44,14,0,61,93,101,31,120,79,14,45,124,46,4,50,18,64,91,62,68,98,24,0,22,0,35,0,48,28,3,68,93,94,1,65,5,49,0,7,0,0,0,3,10,48,37,92,22,7,42,14,2,63,12,0,118,0,52,14,78,136

Radius of gyration: 18.07 Å; Cα contacts (8 Å, |Δi|>4): 680; chains: 2; bounding box: 39×48×48 Å